Protein AF-A0A833SS82-F1 (afdb_monomer_lite)

Foldseek 3Di:
DVLQVVLVVCVVVVVLVSSLVSLVVQLVCLVVPPDLLVSLLSLLLSLLSQLVSLVSPDDPVCLVVSLVSSLVSLVVNLVSLVVVLVVCVVDDPPDDDVVSLVSSLVSNLSSLLCNLLSCLVVVVVVVLVVSLVSSLVSQCSDPPSVVCNVVSSVSNVVSVVVSVVVVVVVVVVVVVVVVVVVVVVVVVVVVVD

Structure (mmCIF, N/CA/C/O backbone):
data_AF-A0A833SS82-F1
#
_entry.id   AF-A0A833SS82-F1
#
loop_
_atom_site.group_PDB
_atom_site.id
_atom_site.type_symbol
_atom_site.label_atom_id
_atom_site.label_alt_id
_atom_site.label_comp_id
_atom_site.label_asym_id
_atom_site.label_entity_id
_atom_site.label_seq_id
_atom_site.pdbx_PDB_ins_code
_atom_site.Cartn_x
_atom_site.Cartn_y
_atom_site.Cartn_z
_atom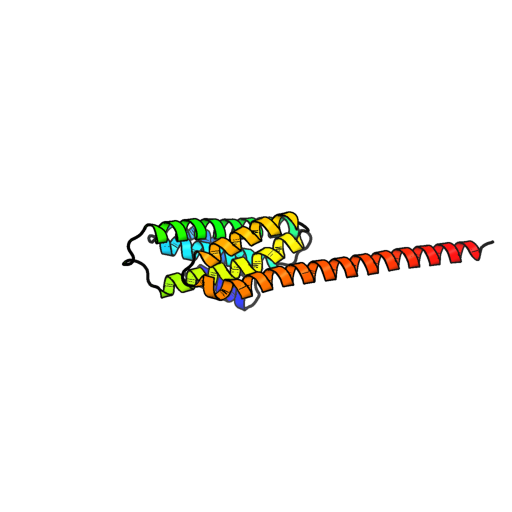_site.occupancy
_atom_site.B_iso_or_equiv
_atom_site.auth_seq_id
_atom_site.auth_comp_id
_atom_site.auth_asym_id
_atom_site.auth_atom_id
_atom_site.pdbx_PDB_model_num
ATOM 1 N N . MET A 1 1 ? -13.200 16.808 6.929 1.00 56.97 1 MET A N 1
ATOM 2 C CA . MET A 1 1 ? -14.125 15.926 6.181 1.00 56.97 1 MET A CA 1
ATOM 3 C C . MET A 1 1 ? -14.372 16.427 4.758 1.00 56.97 1 MET A C 1
ATOM 5 O O . MET A 1 1 ? -14.135 15.664 3.836 1.00 56.97 1 MET A O 1
ATOM 9 N N . GLN A 1 2 ? -14.738 17.702 4.543 1.00 54.38 2 GLN A N 1
ATOM 10 C CA . GLN A 1 2 ? -14.873 18.270 3.185 1.00 54.38 2 GLN A CA 1
ATOM 11 C C . GLN A 1 2 ? -13.596 18.147 2.336 1.00 54.38 2 GLN A C 1
ATOM 13 O O . GLN A 1 2 ? -13.670 17.639 1.226 1.00 54.38 2 GLN A O 1
ATOM 18 N N . ALA A 1 3 ? -12.418 18.504 2.864 1.00 56.28 3 ALA A N 1
ATOM 19 C CA . ALA A 1 3 ? -11.151 18.381 2.125 1.00 56.28 3 ALA A CA 1
ATOM 20 C C . ALA A 1 3 ? -10.846 16.940 1.660 1.00 56.28 3 ALA A C 1
ATOM 22 O O . ALA A 1 3 ? -10.334 16.735 0.566 1.00 56.28 3 ALA A O 1
ATOM 23 N N . THR A 1 4 ? -11.217 15.933 2.456 1.00 57.78 4 THR A N 1
ATOM 24 C CA . THR A 1 4 ? -11.038 14.510 2.131 1.00 57.78 4 THR A CA 1
ATOM 25 C C . THR A 1 4 ? -11.986 14.037 1.025 1.00 57.78 4 THR A C 1
ATOM 27 O O . THR A 1 4 ? -11.615 13.184 0.219 1.00 57.78 4 THR A O 1
ATOM 30 N N . MET A 1 5 ? -13.201 14.594 0.971 1.00 57.28 5 MET A N 1
ATOM 31 C CA . MET A 1 5 ? -14.154 14.343 -0.116 1.00 57.28 5 MET A CA 1
ATOM 32 C C . MET A 1 5 ? -13.728 15.051 -1.406 1.00 57.28 5 MET A C 1
ATOM 34 O O . MET A 1 5 ? -13.762 14.432 -2.459 1.00 57.28 5 MET A O 1
ATOM 38 N N . TYR A 1 6 ? -13.234 16.291 -1.327 1.00 58.16 6 TYR A N 1
ATOM 39 C CA . TYR A 1 6 ? -12.688 16.997 -2.494 1.00 58.16 6 TYR A CA 1
ATOM 40 C C . TYR A 1 6 ? -11.445 16.307 -3.066 1.00 58.16 6 TYR A C 1
ATOM 42 O O . TYR A 1 6 ? -11.371 16.117 -4.275 1.00 58.16 6 TYR A O 1
ATOM 50 N N . GLY A 1 7 ? -10.523 15.841 -2.214 1.00 54.47 7 GLY A N 1
ATOM 51 C CA . GLY A 1 7 ? -9.388 15.023 -2.658 1.00 54.47 7 GLY A CA 1
ATOM 52 C C . GLY A 1 7 ? -9.834 13.744 -3.378 1.00 54.47 7 GLY A C 1
ATOM 53 O O . GLY A 1 7 ? -9.287 13.408 -4.422 1.00 54.47 7 GLY A O 1
ATOM 54 N N . MET A 1 8 ? -10.892 13.088 -2.881 1.00 59.09 8 MET A N 1
ATOM 55 C CA . MET A 1 8 ? -11.489 11.910 -3.525 1.00 59.09 8 MET A CA 1
ATOM 56 C C . MET A 1 8 ? -12.044 12.226 -4.915 1.00 59.09 8 MET A C 1
ATOM 58 O O . MET A 1 8 ? -11.814 11.476 -5.856 1.00 59.09 8 MET A O 1
ATOM 62 N N . SER A 1 9 ? -12.765 13.338 -5.047 1.00 55.56 9 SER A N 1
ATOM 63 C CA . SER A 1 9 ? -13.330 13.761 -6.325 1.00 55.56 9 SER A CA 1
ATOM 64 C C . SER A 1 9 ? -12.233 14.093 -7.336 1.00 55.56 9 SER A C 1
ATOM 66 O O . SER A 1 9 ? -12.328 13.649 -8.475 1.00 55.56 9 SER A O 1
ATOM 68 N N . CYS A 1 10 ? -11.168 14.789 -6.916 1.00 58.62 10 CYS A N 1
ATOM 69 C CA . CYS A 1 10 ? -10.003 15.081 -7.760 1.00 58.62 10 CYS A CA 1
ATOM 70 C C . CYS A 1 10 ? -9.273 13.805 -8.215 1.00 58.62 10 CYS A C 1
ATOM 72 O O . CYS A 1 10 ? -8.865 13.717 -9.370 1.00 58.62 10 CYS A O 1
ATOM 74 N N . GLU A 1 11 ? -9.153 12.792 -7.349 1.00 57.00 11 GLU A N 1
ATOM 75 C CA . GLU A 1 11 ? -8.609 11.474 -7.718 1.00 57.00 11 GLU A CA 1
ATOM 76 C C . GLU A 1 11 ? -9.468 10.770 -8.778 1.00 57.00 11 GLU A C 1
ATOM 78 O O . GLU A 1 11 ? -8.926 10.217 -9.733 1.00 57.00 11 GLU A O 1
ATOM 83 N N . ILE A 1 12 ? -10.799 10.817 -8.640 1.00 60.34 12 ILE A N 1
ATOM 84 C CA . ILE A 1 12 ? -11.746 10.185 -9.576 1.00 60.34 12 ILE A CA 1
ATOM 85 C C . ILE A 1 12 ? -11.675 10.825 -10.969 1.00 60.34 12 ILE A C 1
ATOM 87 O O . ILE A 1 12 ? -11.792 10.116 -11.967 1.00 60.34 12 ILE A O 1
ATOM 91 N N . VAL A 1 13 ? -11.439 12.138 -11.054 1.00 67.38 13 VAL A N 1
ATOM 92 C CA . VAL A 1 13 ? -11.274 12.854 -12.336 1.00 67.38 13 VAL A CA 1
ATOM 93 C C . VAL A 1 13 ? -9.824 12.886 -12.840 1.00 67.38 13 VAL A C 1
ATOM 95 O O . VAL A 1 13 ? -9.517 13.591 -13.796 1.00 67.38 13 VAL A O 1
ATOM 98 N N . ASN A 1 14 ? -8.933 12.098 -12.227 1.00 61.44 14 ASN A N 1
ATOM 99 C CA . ASN A 1 14 ? -7.512 11.982 -12.567 1.00 61.44 14 ASN A CA 1
ATOM 100 C C . ASN A 1 14 ? -6.696 13.288 -12.422 1.00 61.44 14 ASN A C 1
ATOM 102 O O . ASN A 1 14 ? -5.594 13.413 -12.958 1.00 61.44 14 ASN A O 1
ATOM 106 N N . GLU A 1 15 ? -7.184 14.244 -11.632 1.00 72.56 15 GLU A N 1
ATOM 107 C CA . GLU A 1 15 ? -6.461 15.461 -11.260 1.00 72.56 15 GLU A CA 1
ATOM 108 C C . GLU A 1 15 ? -5.574 15.217 -10.028 1.00 72.56 15 GLU A C 1
ATOM 110 O O . GLU A 1 15 ? -5.773 15.776 -8.944 1.00 72.56 15 GLU A O 1
ATOM 115 N N . CYS A 1 16 ? -4.562 14.360 -10.189 1.00 69.81 16 CYS A N 1
ATOM 116 C CA . CYS A 1 16 ? -3.684 13.954 -9.085 1.00 69.81 16 CYS A CA 1
ATOM 117 C C . CYS A 1 16 ? -2.928 15.140 -8.452 1.00 69.81 16 CYS A C 1
ATOM 119 O O . CYS A 1 16 ? -2.731 15.160 -7.239 1.00 69.81 16 CYS A O 1
ATOM 121 N N . ALA A 1 17 ? -2.560 16.162 -9.235 1.00 68.69 17 ALA A N 1
ATOM 122 C CA . ALA A 1 17 ? -1.894 17.365 -8.725 1.00 68.69 17 ALA A CA 1
ATOM 123 C C . ALA A 1 17 ? -2.796 18.182 -7.777 1.00 68.69 17 ALA A C 1
ATOM 125 O O . ALA A 1 17 ? -2.362 18.581 -6.695 1.00 68.69 17 ALA A O 1
ATOM 126 N N . SER A 1 18 ? -4.069 18.369 -8.140 1.00 72.12 18 SER A N 1
ATOM 127 C CA . SER A 1 18 ? -5.078 19.026 -7.298 1.00 72.12 18 SER A CA 1
ATOM 128 C C . SER A 1 18 ? -5.357 18.202 -6.034 1.00 72.12 18 SER A C 1
ATOM 130 O O . SER A 1 18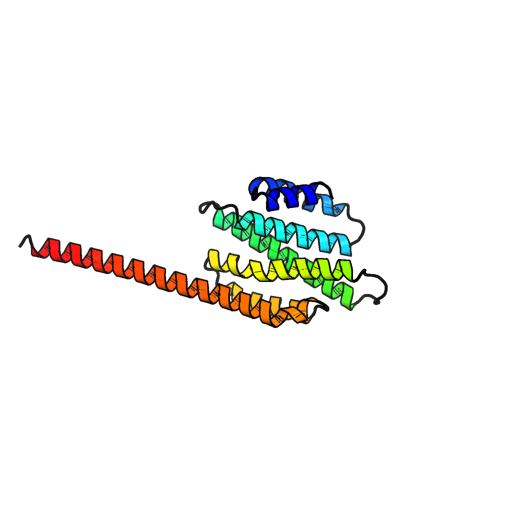 ? -5.415 18.745 -4.927 1.00 72.12 18 SER A O 1
ATOM 132 N N . ALA A 1 19 ? -5.455 16.874 -6.171 1.00 75.00 19 ALA A N 1
ATOM 133 C CA . ALA A 1 19 ? -5.704 15.958 -5.059 1.00 75.00 19 ALA A CA 1
ATOM 134 C C . ALA A 1 19 ? -4.600 15.988 -3.985 1.00 75.00 19 ALA A C 1
ATOM 136 O O . ALA A 1 19 ? -4.908 15.905 -2.793 1.00 75.00 19 ALA A O 1
ATOM 137 N N . LEU A 1 20 ? -3.327 16.159 -4.373 1.00 75.06 20 LEU A N 1
ATOM 138 C CA . LEU A 1 20 ? -2.200 16.257 -3.432 1.00 75.06 20 LEU A CA 1
ATOM 139 C C . LEU A 1 20 ? -2.387 17.395 -2.418 1.00 75.06 20 LEU A C 1
ATOM 141 O O . LEU A 1 20 ? -2.221 17.181 -1.217 1.00 75.06 20 LEU A O 1
ATOM 145 N N . SER A 1 21 ? -2.784 18.581 -2.886 1.00 75.88 21 SER A N 1
ATOM 146 C CA . SER A 1 21 ? -3.050 19.757 -2.044 1.00 75.88 21 SER A CA 1
ATOM 147 C C . SER A 1 21 ? -4.142 19.478 -1.002 1.00 75.88 21 SER A C 1
ATOM 149 O O . SER A 1 21 ? -3.949 19.688 0.203 1.00 75.88 21 SER A O 1
ATOM 151 N N . TYR A 1 22 ? -5.273 18.925 -1.448 1.00 76.62 22 TYR A N 1
ATOM 152 C CA . TYR A 1 22 ? -6.411 18.639 -0.576 1.00 76.62 22 TYR A CA 1
ATOM 153 C C . TYR A 1 22 ? -6.114 17.529 0.432 1.00 76.62 22 TYR A C 1
ATOM 155 O O . TYR A 1 22 ? -6.450 17.669 1.611 1.00 76.62 22 TYR A O 1
ATOM 163 N N . ASN A 1 23 ? -5.435 16.463 0.008 1.00 74.62 23 ASN A N 1
ATOM 164 C CA . ASN A 1 23 ? -5.048 15.364 0.887 1.00 74.62 23 ASN A CA 1
ATOM 165 C C . ASN A 1 23 ? -3.987 15.801 1.916 1.00 74.62 23 ASN A C 1
ATOM 167 O O . ASN A 1 23 ? -4.101 15.457 3.094 1.00 74.62 23 ASN A O 1
ATOM 171 N N . ALA A 1 24 ? -3.004 16.625 1.529 1.00 77.25 24 ALA A N 1
ATOM 172 C CA . ALA A 1 24 ? -2.012 17.174 2.458 1.00 77.25 24 ALA A CA 1
ATOM 173 C C . ALA A 1 24 ? -2.653 18.104 3.500 1.00 77.25 24 ALA A C 1
ATOM 175 O O . ALA A 1 24 ? -2.319 18.048 4.687 1.00 77.25 24 ALA A O 1
ATOM 176 N N . SER A 1 25 ? -3.615 18.930 3.078 1.00 79.81 25 SER A N 1
ATOM 177 C CA . SER A 1 25 ? -4.404 19.752 3.995 1.00 79.81 25 SER A CA 1
ATOM 178 C C . SER A 1 25 ? -5.235 18.880 4.940 1.00 79.81 25 SER A C 1
ATOM 180 O O . SER A 1 25 ? -5.185 19.073 6.155 1.00 79.81 25 SER A O 1
ATOM 182 N N . ALA A 1 26 ? -5.922 17.857 4.424 1.00 77.38 26 ALA A N 1
ATOM 183 C CA . ALA A 1 26 ? -6.706 16.932 5.238 1.00 77.38 26 ALA A CA 1
ATOM 184 C C . ALA A 1 26 ? -5.856 16.248 6.321 1.00 77.38 26 ALA A C 1
ATOM 186 O O . ALA A 1 26 ? -6.300 16.179 7.466 1.00 77.38 26 ALA A O 1
ATOM 187 N N . LEU A 1 27 ? -4.624 15.833 5.995 1.00 78.94 27 LEU A N 1
ATOM 188 C CA . LEU A 1 27 ? -3.686 15.227 6.946 1.00 78.94 27 LEU A CA 1
ATOM 189 C C . LEU A 1 27 ? -3.343 16.174 8.110 1.00 78.94 27 LEU A C 1
ATOM 191 O O . LEU A 1 27 ? -3.345 15.750 9.263 1.00 78.94 27 LEU A O 1
ATOM 195 N N . LYS A 1 28 ? -3.104 17.466 7.834 1.00 80.75 28 LYS A N 1
ATOM 196 C CA . LYS A 1 28 ? -2.821 18.474 8.879 1.00 80.75 28 LYS A CA 1
ATOM 197 C C . LYS A 1 28 ? -3.989 18.647 9.854 1.00 80.75 28 LYS A C 1
ATOM 199 O O . LYS A 1 28 ? -3.772 18.850 11.044 1.00 80.75 28 LYS A O 1
ATOM 204 N N . HIS A 1 29 ? -5.221 18.524 9.365 1.00 78.88 29 HIS A N 1
ATOM 205 C CA . HIS A 1 29 ? -6.429 18.725 10.168 1.00 78.88 29 HIS A CA 1
ATOM 206 C C . HIS A 1 29 ? -6.830 17.490 10.994 1.00 78.88 29 HIS A C 1
ATOM 208 O O . HIS A 1 29 ? -7.757 17.572 11.801 1.00 78.88 29 HIS A O 1
ATOM 214 N N . LEU A 1 30 ? -6.127 16.357 10.852 1.00 74.56 30 LEU A N 1
ATOM 215 C CA . LEU A 1 30 ? -6.395 15.151 11.648 1.00 74.56 30 LEU A CA 1
ATOM 216 C C . LEU A 1 30 ? -6.097 15.325 13.138 1.00 74.56 30 LEU A C 1
ATOM 218 O O . LEU A 1 30 ? -6.687 14.620 13.951 1.00 74.56 30 LEU A O 1
ATOM 222 N N . GLN A 1 31 ? -5.266 16.304 13.511 1.00 69.19 31 GLN A N 1
ATOM 223 C CA . GLN A 1 31 ? -5.000 16.642 14.915 1.00 69.19 31 GLN A CA 1
ATOM 224 C C . GLN A 1 31 ? -6.278 17.009 15.696 1.00 69.19 31 GLN A C 1
ATOM 226 O O . GLN A 1 31 ? -6.310 16.866 16.913 1.00 69.19 31 GLN A O 1
ATOM 231 N N . GLY A 1 32 ? -7.343 17.444 15.009 1.00 70.31 32 GLY A N 1
ATOM 232 C CA . GLY A 1 32 ? -8.638 17.758 15.621 1.00 70.31 32 GLY A CA 1
ATOM 233 C C . GLY A 1 32 ? -9.582 16.561 15.811 1.00 70.31 32 GLY A C 1
ATOM 234 O O . GLY A 1 32 ? -10.675 16.732 16.354 1.00 70.31 32 GLY A O 1
ATOM 235 N N . VAL A 1 33 ? -9.217 15.356 15.357 1.00 75.25 33 VAL A N 1
ATOM 236 C CA . VAL A 1 33 ? -10.081 14.168 15.452 1.00 75.25 33 VAL A CA 1
ATOM 237 C C . VAL A 1 33 ? -9.959 13.545 16.843 1.00 75.25 33 VAL A C 1
ATOM 239 O O . VAL A 1 33 ? -8.941 12.956 17.188 1.00 75.25 33 VAL A O 1
ATOM 242 N N . LYS A 1 34 ? -11.033 13.646 17.637 1.00 69.94 34 LYS A N 1
ATOM 243 C CA . LYS A 1 34 ? -11.063 13.187 19.040 1.00 69.94 34 LYS A CA 1
ATOM 244 C C . LYS A 1 34 ? -10.981 11.668 19.214 1.00 69.94 34 LYS A C 1
ATOM 246 O O . LYS A 1 34 ? -10.505 11.212 20.245 1.00 69.94 34 LYS A O 1
ATOM 251 N N . SER A 1 35 ? -11.475 10.891 18.249 1.00 69.25 35 SER A N 1
ATOM 252 C CA . SER A 1 35 ? -11.429 9.425 18.309 1.00 69.25 35 SER A CA 1
ATOM 253 C C . SER A 1 35 ? -10.080 8.921 17.776 1.00 69.25 35 SER A C 1
ATOM 255 O O . SER A 1 35 ? -9.812 9.115 16.587 1.00 69.25 35 SER A O 1
ATOM 257 N N . PRO A 1 36 ? -9.244 8.253 18.598 1.00 64.75 36 PRO A N 1
ATOM 258 C CA . PRO A 1 36 ? -7.940 7.743 18.163 1.00 64.75 36 PRO A CA 1
ATOM 259 C C . PRO A 1 36 ? -8.054 6.752 17.001 1.00 64.75 36 PRO A C 1
ATOM 261 O O . PRO A 1 36 ? -7.290 6.816 16.041 1.00 64.75 36 PRO A O 1
ATOM 264 N N . ASN A 1 37 ? -9.077 5.897 17.045 1.00 58.97 37 ASN A N 1
ATOM 265 C CA . ASN A 1 37 ? -9.352 4.887 16.026 1.00 58.97 37 ASN A CA 1
ATOM 266 C C . ASN A 1 37 ? -9.734 5.524 14.687 1.00 58.97 37 ASN A C 1
ATOM 268 O O . ASN A 1 37 ? -9.195 5.166 13.642 1.00 58.97 37 ASN A O 1
ATOM 272 N N . LEU A 1 38 ? -10.620 6.523 14.727 1.00 65.75 38 LEU A N 1
ATOM 273 C CA . LEU A 1 38 ? -11.019 7.271 13.537 1.00 65.75 38 LEU A CA 1
ATOM 274 C C . LEU A 1 38 ? -9.852 8.097 12.978 1.00 65.75 38 LEU A C 1
ATOM 276 O O . LEU A 1 38 ? -9.690 8.198 11.765 1.00 65.75 38 LEU A O 1
ATOM 280 N N . CYS A 1 39 ? -9.023 8.670 13.852 1.00 66.50 39 CYS A N 1
ATOM 281 C CA . CYS A 1 39 ? -7.824 9.401 13.456 1.00 66.50 39 CYS A CA 1
ATOM 282 C C . CYS A 1 39 ? -6.831 8.483 12.728 1.00 66.50 39 CYS A C 1
ATOM 284 O O . CYS A 1 39 ? -6.339 8.836 11.654 1.00 66.50 39 CYS A O 1
ATOM 286 N N . CYS A 1 40 ? -6.602 7.277 13.252 1.00 64.25 40 CYS A N 1
ATOM 287 C CA . CYS A 1 40 ? -5.753 6.272 12.621 1.00 64.25 40 CYS A CA 1
ATOM 288 C C . CYS A 1 40 ? -6.306 5.837 11.252 1.00 64.25 40 CYS A C 1
ATOM 290 O O . CYS A 1 40 ? -5.595 5.907 10.249 1.00 64.25 40 CYS A O 1
ATOM 292 N N . ALA A 1 41 ? -7.601 5.511 11.184 1.00 66.75 41 ALA A N 1
ATOM 293 C CA . ALA A 1 41 ? -8.296 5.144 9.949 1.00 66.75 41 ALA A CA 1
ATOM 294 C C . ALA A 1 41 ? -8.138 6.201 8.847 1.00 66.75 41 ALA A C 1
ATOM 296 O O . ALA A 1 41 ? -7.741 5.905 7.717 1.00 66.75 41 ALA A O 1
ATOM 297 N N . LEU A 1 42 ? -8.414 7.462 9.191 1.00 67.31 42 LEU A N 1
ATOM 298 C CA . LEU A 1 42 ? -8.301 8.583 8.266 1.00 67.31 42 LEU A CA 1
ATOM 299 C C . LEU A 1 42 ? -6.846 8.851 7.871 1.00 67.31 42 LEU A C 1
ATOM 301 O O . LEU A 1 42 ? -6.590 9.193 6.719 1.00 67.31 42 LEU A O 1
ATOM 305 N N . THR A 1 43 ? -5.896 8.659 8.790 1.00 71.44 43 THR A N 1
ATOM 306 C CA . THR A 1 43 ? -4.461 8.783 8.505 1.00 71.44 43 THR A CA 1
ATOM 307 C C . THR A 1 43 ? -4.029 7.764 7.456 1.00 71.44 43 THR A C 1
ATOM 309 O O . THR A 1 43 ? -3.449 8.151 6.445 1.00 71.44 43 THR A O 1
ATOM 312 N N . ILE A 1 44 ? -4.360 6.483 7.645 1.00 69.62 44 ILE A N 1
ATOM 313 C CA . ILE A 1 44 ? -4.040 5.406 6.694 1.00 69.62 44 ILE A CA 1
ATOM 314 C C . ILE A 1 44 ? -4.628 5.723 5.317 1.00 69.62 44 ILE A C 1
ATOM 316 O O . ILE A 1 44 ? -3.923 5.676 4.307 1.00 69.62 44 ILE A O 1
ATOM 320 N N . LEU A 1 45 ? -5.903 6.113 5.280 1.00 73.88 45 LEU A N 1
ATOM 321 C CA . LEU A 1 45 ? -6.611 6.421 4.043 1.00 73.88 45 LEU A CA 1
ATOM 322 C C . LEU A 1 45 ? -5.994 7.617 3.300 1.00 73.88 45 LEU A C 1
ATOM 324 O O . LEU A 1 45 ? -5.743 7.525 2.099 1.00 73.88 45 LEU A O 1
ATOM 328 N N . ILE A 1 46 ? -5.709 8.722 3.996 1.00 72.38 46 ILE A N 1
ATOM 329 C CA . ILE A 1 46 ? -5.119 9.926 3.389 1.00 72.38 46 ILE A CA 1
ATOM 330 C C . ILE A 1 46 ? -3.686 9.659 2.912 1.00 72.38 46 ILE A C 1
ATOM 332 O O . ILE A 1 46 ? -3.312 10.091 1.822 1.00 72.38 46 ILE A O 1
ATOM 336 N N . LEU A 1 47 ? -2.889 8.909 3.677 1.00 72.44 47 LEU A N 1
ATOM 337 C CA . LEU A 1 47 ? -1.526 8.543 3.283 1.00 72.44 47 LEU A CA 1
ATOM 338 C C . LEU A 1 47 ? -1.507 7.618 2.056 1.00 72.44 47 LEU A C 1
ATOM 340 O O . LEU A 1 47 ? -0.714 7.838 1.140 1.00 72.44 47 LEU A O 1
ATOM 344 N N . GLY A 1 48 ? -2.406 6.629 1.989 1.00 68.81 48 GLY A N 1
ATOM 345 C CA . GLY A 1 48 ? -2.546 5.753 0.819 1.00 68.81 48 GLY A CA 1
ATOM 346 C C . GLY A 1 48 ? -2.944 6.510 -0.452 1.00 68.81 48 GLY A C 1
ATOM 347 O O . GLY A 1 48 ? -2.465 6.210 -1.553 1.00 68.81 48 GLY A O 1
ATOM 348 N N . ARG A 1 49 ? -3.781 7.537 -0.296 1.00 74.19 49 ARG A N 1
ATOM 349 C CA . ARG A 1 49 ? -4.188 8.446 -1.372 1.00 74.19 49 ARG A CA 1
ATOM 350 C C . ARG A 1 49 ? -3.061 9.345 -1.854 1.00 74.19 49 ARG A C 1
ATOM 352 O O . ARG A 1 49 ? -2.816 9.398 -3.056 1.00 74.19 49 ARG A O 1
ATOM 359 N N . LEU A 1 50 ? -2.320 9.968 -0.935 1.00 71.69 50 LEU A N 1
ATOM 360 C CA . LEU A 1 50 ? -1.117 10.737 -1.268 1.00 71.69 50 LEU A CA 1
ATOM 361 C C . LEU A 1 50 ? -0.114 9.877 -2.039 1.00 71.69 50 LEU A C 1
ATOM 363 O O . LEU A 1 50 ? 0.335 10.287 -3.105 1.00 71.69 50 LEU A O 1
ATOM 367 N N . GLY A 1 51 ? 0.171 8.662 -1.559 1.00 66.06 51 GLY A N 1
ATOM 368 C CA . GLY A 1 51 ? 1.063 7.730 -2.253 1.00 66.06 51 GLY A CA 1
ATOM 369 C C . GLY A 1 51 ? 0.585 7.378 -3.667 1.00 66.06 51 GLY A C 1
ATOM 370 O O . GLY A 1 51 ? 1.391 7.318 -4.591 1.00 66.06 51 GLY A O 1
ATOM 371 N N . THR A 1 52 ? -0.728 7.214 -3.863 1.00 71.62 52 THR A N 1
ATOM 372 C CA . THR A 1 52 ? -1.315 6.965 -5.193 1.00 71.62 52 THR A CA 1
ATOM 373 C C . THR A 1 52 ? -1.194 8.184 -6.110 1.00 71.62 52 THR A C 1
ATOM 375 O O . THR A 1 52 ? -0.805 8.040 -7.264 1.00 71.62 52 THR A O 1
ATOM 378 N N . CYS A 1 53 ? -1.497 9.383 -5.608 1.00 72.06 53 CYS A N 1
ATOM 379 C CA . CYS A 1 53 ? -1.405 10.614 -6.393 1.00 72.06 53 CYS A CA 1
ATOM 380 C C . CYS A 1 53 ? 0.0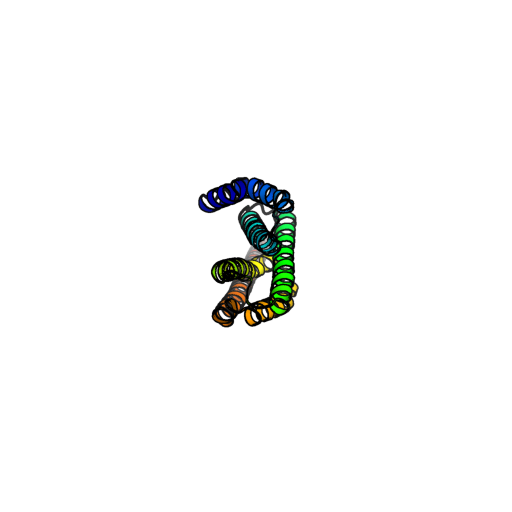40 10.893 -6.818 1.00 72.06 53 CYS A C 1
ATOM 382 O O . CYS A 1 53 ? 0.278 11.202 -7.980 1.00 72.06 53 CYS A O 1
ATOM 384 N N . TYR A 1 54 ? 0.995 10.709 -5.901 1.00 68.88 54 TYR A N 1
ATOM 385 C CA . TYR A 1 54 ? 2.421 10.843 -6.183 1.00 68.88 54 TYR A CA 1
ATOM 386 C C . TYR A 1 54 ? 2.910 9.849 -7.239 1.00 68.88 54 TYR A C 1
ATOM 388 O O . TYR A 1 54 ? 3.671 10.233 -8.122 1.00 68.88 54 TYR A O 1
ATOM 396 N N . HIS A 1 55 ? 2.441 8.598 -7.196 1.00 66.25 55 HIS A N 1
ATOM 397 C CA . HIS A 1 55 ? 2.752 7.606 -8.228 1.00 66.25 55 HIS A CA 1
ATOM 398 C C . HIS A 1 55 ? 2.258 8.022 -9.623 1.00 66.25 55 HIS A C 1
ATOM 400 O O . HIS A 1 55 ? 2.935 7.771 -10.615 1.00 66.25 55 HIS A O 1
ATOM 406 N N . ASN A 1 56 ? 1.086 8.657 -9.696 1.00 70.19 56 ASN A N 1
ATOM 407 C CA . ASN A 1 56 ? 0.422 8.988 -10.957 1.00 70.19 56 ASN A CA 1
ATOM 408 C C . ASN A 1 56 ? 0.863 10.336 -11.561 1.00 70.19 56 ASN A C 1
ATOM 410 O O . ASN A 1 56 ? 0.635 10.576 -12.746 1.00 70.19 56 ASN A O 1
ATOM 414 N N . THR A 1 57 ? 1.494 11.227 -10.791 1.00 67.94 57 THR A N 1
ATOM 415 C CA . THR A 1 57 ? 2.133 12.443 -11.321 1.00 67.94 57 THR A CA 1
ATOM 416 C C . THR A 1 57 ? 3.469 12.093 -11.985 1.00 67.94 57 THR A C 1
ATOM 418 O O . THR A 1 57 ? 4.522 12.115 -11.353 1.00 67.94 57 THR A O 1
ATOM 421 N N . TYR A 1 58 ? 3.408 11.729 -13.269 1.00 53.84 58 TYR A N 1
ATOM 422 C CA . TYR A 1 58 ? 4.551 11.382 -14.119 1.00 53.84 58 TYR A CA 1
ATOM 423 C C . TYR A 1 58 ? 5.428 12.601 -14.447 1.00 53.84 58 TYR A C 1
ATOM 425 O O . TYR A 1 58 ? 5.267 13.227 -15.493 1.00 53.84 58 TYR A O 1
ATOM 433 N N . ASP A 1 59 ? 6.410 12.891 -13.596 1.00 55.53 59 ASP A N 1
ATOM 434 C CA . ASP A 1 59 ? 7.589 13.665 -13.993 1.00 55.53 59 ASP A CA 1
ATOM 435 C C . ASP A 1 59 ? 8.863 12.916 -13.574 1.00 55.53 59 ASP A C 1
ATOM 437 O O . ASP A 1 59 ? 9.211 12.831 -12.395 1.00 55.53 59 ASP A O 1
ATOM 441 N N . TRP A 1 60 ? 9.544 12.320 -14.559 1.00 48.12 60 TRP A N 1
ATOM 442 C CA . TRP A 1 60 ? 10.702 11.431 -14.380 1.00 48.12 60 TRP A CA 1
ATOM 443 C C . TRP A 1 60 ? 11.884 12.107 -13.670 1.00 48.12 60 TRP A C 1
ATOM 445 O O . TRP A 1 60 ? 12.704 11.425 -13.058 1.00 48.12 60 TRP A O 1
ATOM 455 N N . SER A 1 61 ? 11.953 13.440 -13.717 1.00 48.00 61 SER A N 1
ATOM 456 C CA . SER A 1 61 ? 12.998 14.241 -13.073 1.00 48.00 61 SER A CA 1
ATOM 457 C C . SER A 1 61 ? 12.753 14.467 -11.571 1.00 48.00 61 SER A C 1
ATOM 459 O O . SER A 1 61 ? 13.701 14.530 -10.790 1.00 48.00 61 SER A O 1
ATOM 461 N N . LEU A 1 62 ? 11.485 14.492 -11.146 1.00 51.31 62 LEU A N 1
ATOM 462 C CA . LEU A 1 62 ? 11.060 14.543 -9.742 1.00 51.31 62 LEU A CA 1
ATOM 463 C C . LEU A 1 62 ? 10.725 13.162 -9.158 1.00 51.31 62 LEU A C 1
ATOM 465 O O . LEU A 1 62 ? 10.499 13.047 -7.951 1.00 51.31 62 LEU A O 1
ATOM 469 N N . LEU A 1 63 ? 10.724 12.118 -9.990 1.00 52.84 63 LEU A N 1
ATOM 470 C CA . LEU A 1 63 ? 10.334 10.755 -9.640 1.00 52.84 63 LEU A CA 1
ATOM 471 C C . LEU A 1 63 ? 11.060 10.248 -8.394 1.00 52.84 63 LEU A C 1
ATOM 473 O O . LEU A 1 63 ? 10.418 9.692 -7.516 1.00 52.84 63 LEU A O 1
ATOM 477 N N . LEU A 1 64 ? 12.364 10.480 -8.247 1.00 54.56 64 LEU A N 1
ATOM 478 C CA . LEU A 1 64 ? 13.105 9.962 -7.092 1.00 54.56 64 LEU A CA 1
ATOM 479 C C . LEU A 1 64 ? 12.644 10.592 -5.764 1.00 54.56 64 LEU A C 1
ATOM 481 O O . LEU A 1 64 ? 12.503 9.891 -4.762 1.00 54.56 64 LEU A O 1
ATOM 485 N N . LEU A 1 65 ? 12.354 11.898 -5.761 1.00 54.16 65 LEU A N 1
ATOM 486 C CA . LEU A 1 65 ? 11.901 12.634 -4.576 1.00 54.16 65 LEU A CA 1
ATOM 487 C C . LEU A 1 65 ? 10.430 12.324 -4.258 1.00 54.16 65 LEU A C 1
ATOM 489 O O . LEU A 1 65 ? 10.080 12.038 -3.114 1.00 54.16 65 LEU A O 1
ATOM 493 N N . ILE A 1 66 ? 9.585 12.321 -5.290 1.00 53.81 66 ILE A N 1
ATOM 494 C CA . ILE A 1 66 ? 8.150 12.034 -5.201 1.00 53.81 66 ILE A CA 1
ATOM 495 C C . ILE A 1 66 ? 7.902 10.590 -4.753 1.00 53.81 66 ILE A C 1
ATOM 497 O O . ILE A 1 66 ? 7.083 10.336 -3.870 1.00 53.81 66 ILE A O 1
ATOM 501 N N . THR A 1 67 ? 8.643 9.641 -5.315 1.00 58.94 67 THR A N 1
ATOM 502 C CA . THR A 1 67 ? 8.471 8.211 -5.035 1.00 58.94 67 THR A CA 1
ATOM 503 C C . THR A 1 67 ? 9.068 7.841 -3.675 1.00 58.94 67 THR A C 1
ATOM 505 O O . THR A 1 67 ? 8.496 7.013 -2.968 1.00 58.94 67 THR A O 1
ATOM 508 N N . SER A 1 68 ? 10.134 8.523 -3.234 1.00 66.38 68 SER A N 1
ATOM 509 C CA . SER A 1 68 ? 10.631 8.412 -1.853 1.00 66.38 68 SER A CA 1
ATOM 510 C C . SER A 1 68 ? 9.612 8.940 -0.841 1.00 66.38 68 SER A C 1
ATOM 512 O O . SER A 1 68 ? 9.328 8.258 0.144 1.00 66.38 68 SER A O 1
ATOM 514 N N . GLY A 1 69 ? 8.990 10.093 -1.117 1.00 67.12 69 GLY A N 1
ATOM 515 C CA . GLY A 1 69 ? 7.887 10.615 -0.307 1.00 67.12 69 GLY A CA 1
ATOM 516 C C . GLY A 1 69 ? 6.679 9.673 -0.289 1.00 67.12 69 GLY A C 1
ATOM 517 O O . GLY A 1 69 ? 6.114 9.413 0.770 1.00 67.12 69 GLY A O 1
ATOM 518 N N . ALA A 1 70 ? 6.311 9.081 -1.428 1.00 66.94 70 ALA A N 1
ATOM 519 C CA . ALA A 1 70 ? 5.233 8.095 -1.505 1.00 66.94 70 ALA A CA 1
ATOM 520 C C . ALA A 1 70 ? 5.532 6.845 -0.661 1.00 66.94 70 ALA A C 1
ATOM 522 O O . ALA A 1 70 ? 4.678 6.411 0.113 1.00 66.94 70 ALA A O 1
ATOM 523 N N . ILE A 1 71 ? 6.747 6.294 -0.757 1.00 71.75 71 ILE A N 1
ATOM 524 C CA . ILE A 1 71 ? 7.186 5.154 0.060 1.00 71.75 71 ILE A CA 1
ATOM 525 C C . ILE A 1 71 ? 7.150 5.513 1.546 1.00 71.75 71 ILE A C 1
ATOM 527 O O . ILE A 1 71 ? 6.621 4.736 2.339 1.00 71.75 71 ILE A O 1
ATOM 531 N N . GLU A 1 72 ? 7.639 6.693 1.931 1.00 77.50 72 GLU A N 1
ATOM 532 C CA . GLU A 1 72 ? 7.594 7.154 3.320 1.00 77.50 72 GLU A CA 1
ATOM 533 C C . GLU A 1 72 ? 6.154 7.219 3.849 1.00 77.50 72 GLU A C 1
ATOM 535 O O . GLU A 1 72 ? 5.868 6.707 4.938 1.00 77.50 72 GLU A O 1
ATOM 540 N N . MET A 1 73 ? 5.230 7.786 3.067 1.00 72.44 73 MET A N 1
ATOM 541 C CA . MET A 1 73 ? 3.821 7.897 3.447 1.00 72.44 73 MET A CA 1
ATOM 542 C C . MET A 1 73 ? 3.150 6.524 3.563 1.00 72.44 73 MET A C 1
ATOM 544 O O . MET A 1 73 ? 2.430 6.283 4.534 1.00 72.44 73 MET A O 1
ATOM 548 N N . LEU A 1 74 ? 3.418 5.592 2.643 1.00 72.88 74 LEU A N 1
ATOM 549 C CA . LEU A 1 74 ? 2.868 4.234 2.714 1.00 72.88 74 LEU A CA 1
ATOM 550 C C . LEU A 1 74 ? 3.451 3.438 3.888 1.00 72.88 74 LEU A C 1
ATOM 552 O O . LEU A 1 74 ? 2.702 2.784 4.609 1.00 72.88 74 LEU A O 1
ATOM 556 N N . LEU A 1 75 ? 4.758 3.543 4.149 1.00 81.06 75 LEU A N 1
ATOM 557 C CA . LEU A 1 75 ? 5.387 2.937 5.329 1.00 81.06 75 LEU A CA 1
ATOM 558 C C . LEU A 1 75 ? 4.834 3.526 6.628 1.00 81.06 75 LEU A C 1
ATOM 560 O O . LEU A 1 75 ? 4.647 2.811 7.613 1.00 81.06 75 LEU A O 1
ATOM 564 N N . ARG A 1 76 ? 4.544 4.830 6.654 1.00 80.62 76 ARG A N 1
ATOM 565 C CA . ARG A 1 76 ? 3.877 5.464 7.792 1.00 80.62 76 ARG A CA 1
ATOM 566 C C . ARG A 1 76 ? 2.458 4.927 7.978 1.00 80.62 76 ARG A C 1
ATOM 568 O O . ARG A 1 76 ? 2.106 4.618 9.110 1.00 80.62 76 ARG A O 1
ATOM 575 N N . ALA A 1 77 ? 1.690 4.748 6.906 1.00 75.69 77 ALA A N 1
ATOM 576 C CA . ALA A 1 77 ? 0.357 4.151 6.979 1.00 75.69 77 ALA A CA 1
ATOM 577 C C 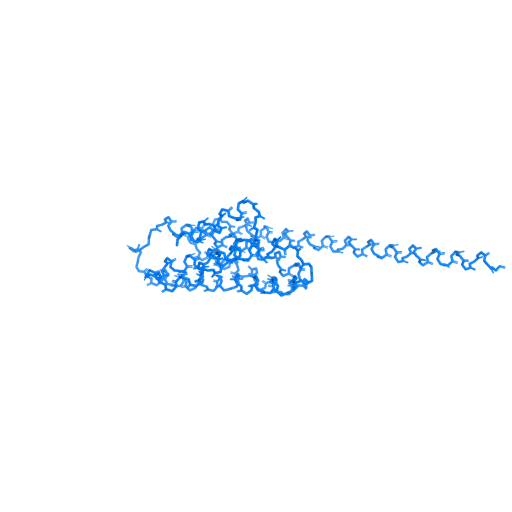. ALA A 1 77 ? 0.399 2.718 7.535 1.00 75.69 77 ALA A C 1
ATOM 579 O O . ALA A 1 77 ? -0.381 2.386 8.422 1.00 75.69 77 ALA A O 1
ATOM 580 N N . ILE A 1 78 ? 1.363 1.907 7.090 1.00 83.94 78 ILE A N 1
ATOM 581 C CA . ILE A 1 78 ? 1.582 0.545 7.601 1.00 83.94 78 ILE A CA 1
ATOM 582 C C . ILE A 1 78 ? 1.867 0.556 9.104 1.00 83.94 78 ILE A C 1
ATOM 584 O O . ILE A 1 78 ? 1.242 -0.190 9.851 1.00 83.94 78 ILE A O 1
ATOM 588 N N . ARG A 1 79 ? 2.766 1.435 9.563 1.00 85.81 79 ARG A N 1
ATOM 589 C CA . ARG A 1 79 ? 3.098 1.559 10.992 1.00 85.81 79 ARG A CA 1
ATOM 590 C C . ARG A 1 79 ? 1.905 1.995 11.838 1.00 85.81 79 ARG A C 1
ATOM 592 O O . ARG A 1 79 ? 1.756 1.533 12.965 1.00 85.81 79 ARG A O 1
ATOM 599 N N . GLU A 1 80 ? 1.067 2.893 11.327 1.00 81.00 80 GLU A N 1
ATOM 600 C CA . GLU A 1 80 ? -0.161 3.285 12.026 1.00 81.00 80 GLU A CA 1
ATOM 601 C C . GLU A 1 80 ? -1.165 2.127 12.088 1.00 81.00 80 GLU A C 1
ATOM 603 O O . GLU A 1 80 ? -1.744 1.878 13.144 1.00 81.00 80 GLU A O 1
ATOM 608 N N . TYR A 1 81 ? -1.293 1.347 11.013 1.00 83.81 81 TYR A N 1
ATOM 609 C CA . TYR A 1 81 ? -2.126 0.146 11.004 1.00 83.81 81 TYR A CA 1
ATOM 610 C C . TYR A 1 81 ? -1.621 -0.943 11.969 1.00 83.81 81 TYR A C 1
ATOM 612 O O . TYR A 1 81 ? -2.415 -1.575 12.660 1.00 83.81 81 TYR A O 1
ATOM 620 N N . GLU A 1 82 ? -0.305 -1.126 12.096 1.00 86.56 82 GLU A N 1
ATOM 621 C CA . GLU A 1 82 ? 0.301 -2.030 13.088 1.00 86.56 82 GLU A CA 1
ATOM 622 C C . GLU A 1 82 ? -0.044 -1.629 14.525 1.00 86.56 82 GLU A C 1
ATOM 624 O O . GLU A 1 82 ? -0.456 -2.468 15.331 1.00 86.56 82 GLU A O 1
ATOM 629 N N . LYS A 1 83 ? 0.079 -0.334 14.849 1.00 83.62 83 LYS A N 1
ATOM 630 C CA . LYS A 1 83 ? -0.325 0.192 16.162 1.00 83.62 83 LYS A CA 1
ATOM 631 C C . LYS A 1 83 ? -1.807 -0.065 16.418 1.00 83.62 83 LYS A C 1
ATOM 633 O O . LYS A 1 83 ? -2.174 -0.473 17.517 1.00 83.62 83 LYS A O 1
ATOM 638 N N . TYR A 1 84 ? -2.636 0.152 15.402 1.00 80.50 84 TYR A N 1
ATOM 639 C CA . TYR A 1 84 ? -4.073 -0.074 15.462 1.00 80.50 84 TYR A CA 1
ATOM 640 C C . TYR A 1 84 ? -4.429 -1.546 15.719 1.00 80.50 84 TYR A C 1
ATOM 642 O O . TYR A 1 84 ? -5.186 -1.830 16.647 1.00 80.50 84 TYR A O 1
ATOM 650 N N . GLN A 1 85 ? -3.826 -2.497 14.994 1.00 80.81 85 GLN A N 1
ATOM 651 C CA . GLN A 1 85 ? -4.012 -3.933 15.253 1.00 80.81 85 GLN A CA 1
ATOM 652 C C . GLN A 1 85 ? -3.597 -4.323 16.682 1.00 80.81 85 GLN A C 1
ATOM 654 O O . GLN A 1 85 ? -4.294 -5.097 17.345 1.00 80.81 85 GLN A O 1
ATOM 659 N N . GLY A 1 86 ? -2.493 -3.758 17.185 1.00 80.94 86 GLY A N 1
ATOM 660 C CA . GLY A 1 86 ? -2.058 -3.957 18.569 1.00 80.94 86 GLY A CA 1
ATOM 661 C C . GLY A 1 86 ? -3.071 -3.435 19.594 1.00 80.94 86 GLY A C 1
ATOM 662 O O . GLY A 1 86 ? -3.377 -4.125 20.563 1.00 80.94 86 GLY A O 1
ATOM 663 N N . GLN A 1 87 ? -3.645 -2.251 19.364 1.00 78.31 87 GLN A N 1
ATOM 664 C CA . GLN A 1 87 ? -4.661 -1.657 20.243 1.00 78.31 87 GLN A CA 1
ATOM 665 C C . GLN A 1 87 ? -5.971 -2.455 20.254 1.00 78.31 87 GLN A C 1
ATOM 667 O O . GLN A 1 87 ? -6.567 -2.633 21.318 1.00 78.31 87 GLN A O 1
ATOM 672 N N . ILE A 1 88 ? -6.405 -2.987 19.107 1.00 73.31 88 ILE A N 1
ATOM 673 C CA . ILE A 1 88 ? -7.587 -3.861 19.043 1.00 73.31 88 ILE A CA 1
ATOM 674 C C . ILE A 1 88 ? -7.343 -5.155 19.812 1.00 73.31 88 ILE A C 1
ATOM 676 O O . ILE A 1 88 ? -8.191 -5.572 20.590 1.00 73.31 88 ILE A O 1
ATOM 680 N N . SER A 1 89 ? -6.161 -5.754 19.653 1.00 71.56 89 SER A N 1
ATOM 681 C CA . SER A 1 89 ? -5.810 -7.009 20.333 1.00 71.56 89 SER A CA 1
ATOM 682 C C . SER A 1 89 ? -5.823 -6.885 21.864 1.00 71.56 89 SER A C 1
ATOM 684 O O . SER A 1 89 ? -5.988 -7.882 22.560 1.00 71.56 89 SER A O 1
ATOM 686 N N . LEU A 1 90 ? -5.645 -5.667 22.389 1.00 69.50 90 LEU A N 1
ATOM 687 C CA . LEU A 1 90 ? -5.619 -5.359 23.822 1.00 69.50 90 LEU A CA 1
ATOM 688 C C . LEU A 1 90 ? -6.954 -4.827 24.372 1.00 69.50 90 LEU A C 1
ATOM 690 O O . LEU A 1 90 ? -7.109 -4.735 25.590 1.00 69.50 90 LEU A O 1
ATOM 694 N N . SER A 1 91 ? -7.904 -4.441 23.517 1.00 62.94 91 SER A N 1
ATOM 695 C CA . SER A 1 91 ? -9.172 -3.834 23.941 1.00 62.94 91 SER A CA 1
ATOM 696 C C . SER A 1 91 ? -10.306 -4.865 24.004 1.00 62.94 91 SER A C 1
ATOM 698 O O . SER A 1 91 ? -10.351 -5.823 23.239 1.00 62.94 91 SER A O 1
ATOM 700 N N . HIS A 1 92 ? -11.229 -4.700 24.962 1.00 54.50 92 HIS A N 1
ATOM 701 C CA . HIS A 1 92 ? -12.409 -5.565 25.071 1.00 54.50 92 HIS A CA 1
ATOM 702 C C . HIS A 1 92 ? -13.322 -5.387 23.838 1.00 54.50 92 HIS A C 1
ATOM 704 O O . HIS A 1 92 ? -13.499 -4.252 23.384 1.00 54.50 92 HIS A O 1
ATOM 710 N N . PRO A 1 93 ? -13.961 -6.464 23.335 1.00 55.00 93 PRO A N 1
ATOM 711 C CA . PRO A 1 93 ? -14.627 -6.523 22.022 1.00 55.00 93 PRO A CA 1
ATOM 712 C C . PRO A 1 93 ? -15.861 -5.612 21.840 1.00 55.00 93 PRO A C 1
ATOM 714 O O . PRO A 1 93 ? -16.554 -5.709 20.836 1.00 55.00 93 PRO A O 1
ATOM 717 N N . ALA A 1 94 ? -16.155 -4.715 22.782 1.00 50.19 94 ALA A N 1
ATOM 718 C CA . ALA A 1 94 ? -17.406 -3.965 22.846 1.00 50.19 94 ALA A CA 1
ATOM 719 C C . ALA A 1 94 ? -17.383 -2.566 22.192 1.00 50.19 94 ALA A C 1
ATOM 721 O O . ALA A 1 94 ? -18.379 -1.857 22.286 1.00 50.19 94 ALA A O 1
ATOM 722 N N . THR A 1 95 ? -16.280 -2.111 21.580 1.00 56.97 95 THR A N 1
ATOM 723 C CA . THR A 1 95 ? -16.110 -0.665 21.282 1.00 56.97 95 THR A CA 1
ATOM 724 C C . THR A 1 95 ? -15.872 -0.271 19.824 1.00 56.97 95 THR A C 1
ATOM 726 O O . THR A 1 95 ? -15.804 0.927 19.544 1.00 56.97 95 THR A O 1
ATOM 729 N N . MET A 1 96 ? -15.794 -1.211 18.878 1.00 60.66 96 MET A N 1
ATOM 730 C CA . MET A 1 96 ? -15.636 -0.874 17.458 1.00 60.66 96 MET A CA 1
ATOM 731 C C . MET A 1 96 ? -16.771 -1.398 16.594 1.00 60.66 96 MET A C 1
ATOM 733 O O . MET A 1 96 ? -17.132 -2.566 16.656 1.00 60.66 96 MET A O 1
ATOM 737 N N . ASP A 1 97 ? -17.271 -0.506 15.745 1.00 71.06 97 ASP A N 1
ATOM 738 C CA . ASP A 1 97 ? -18.136 -0.831 14.622 1.00 71.06 97 ASP A CA 1
ATOM 739 C C . ASP A 1 97 ? -17.370 -1.706 13.611 1.00 71.06 97 ASP A C 1
ATOM 741 O O . ASP A 1 97 ? -16.339 -1.289 13.070 1.00 71.06 97 ASP A O 1
ATOM 745 N N . ASP A 1 98 ? -17.872 -2.919 13.363 1.00 73.62 98 ASP A N 1
ATOM 746 C CA . ASP A 1 98 ? -17.295 -3.884 12.417 1.00 73.62 98 ASP A CA 1
ATOM 747 C C . ASP A 1 98 ? -17.187 -3.293 10.994 1.00 73.62 98 ASP A C 1
ATOM 749 O O . ASP A 1 98 ? -16.242 -3.611 10.270 1.00 73.62 98 ASP A O 1
ATOM 753 N N . SER A 1 99 ? -18.087 -2.376 10.614 1.00 73.94 99 SER A N 1
ATOM 754 C CA . SER A 1 99 ? -18.051 -1.673 9.320 1.00 73.94 99 SER A CA 1
ATOM 755 C C . SER A 1 99 ? -16.849 -0.726 9.207 1.00 73.94 99 SER A C 1
ATOM 757 O O . SER A 1 99 ? -16.159 -0.676 8.183 1.00 73.94 99 SER A O 1
ATOM 759 N N . ALA A 1 100 ? -16.535 0.001 10.283 1.00 69.50 100 ALA A N 1
ATOM 760 C CA . ALA A 1 100 ? -15.363 0.869 10.324 1.00 69.50 100 ALA A CA 1
ATOM 761 C C . ALA A 1 100 ? -14.059 0.057 10.248 1.00 69.50 100 ALA A C 1
ATOM 763 O O . ALA A 1 100 ? -13.128 0.457 9.546 1.00 69.50 100 ALA A O 1
ATOM 764 N N . LEU A 1 101 ? -14.015 -1.099 10.921 1.00 74.25 101 LEU A N 1
ATOM 765 C CA . LEU A 1 101 ? -12.888 -2.033 10.868 1.00 74.25 101 LEU A CA 1
ATOM 766 C C . LEU A 1 101 ? -12.673 -2.570 9.444 1.00 74.25 101 LEU A C 1
ATOM 768 O O . LEU A 1 101 ? -11.555 -2.533 8.929 1.00 74.25 101 LEU A O 1
ATO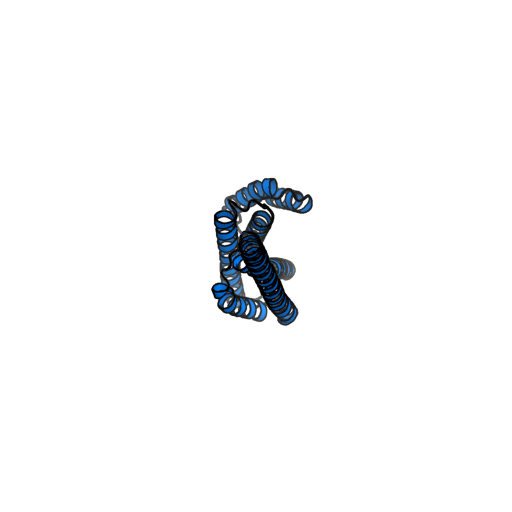M 772 N N . GLU A 1 102 ? -13.748 -2.994 8.776 1.00 79.62 102 GLU A N 1
ATOM 773 C CA . GLU A 1 102 ? -13.701 -3.455 7.385 1.00 79.62 102 GLU A CA 1
ATOM 774 C C . GLU A 1 102 ? -13.196 -2.351 6.437 1.00 79.62 102 GLU A C 1
ATOM 776 O O . GLU A 1 102 ? -12.398 -2.609 5.532 1.00 79.62 102 GLU A O 1
ATOM 781 N N . GLY A 1 103 ? -13.614 -1.099 6.651 1.00 77.19 103 GLY A N 1
ATOM 782 C CA . GLY A 1 103 ? -13.151 0.048 5.868 1.00 77.19 103 GLY A CA 1
ATOM 783 C C . GLY A 1 103 ? -11.643 0.301 5.993 1.00 77.19 103 GLY A C 1
ATOM 784 O O . GLY A 1 103 ? -10.977 0.579 4.991 1.00 77.19 103 GLY A O 1
ATOM 785 N N . ILE A 1 104 ? -11.093 0.172 7.203 1.00 78.31 104 ILE A N 1
ATOM 786 C CA . ILE A 1 104 ? -9.653 0.323 7.465 1.00 78.31 104 ILE A CA 1
ATOM 787 C C . ILE A 1 104 ? -8.875 -0.817 6.813 1.00 78.31 104 ILE A C 1
ATOM 789 O O . ILE A 1 104 ? -7.879 -0.570 6.131 1.00 78.31 104 ILE A O 1
ATOM 793 N N . ASP A 1 105 ? -9.362 -2.046 6.961 1.00 84.06 105 ASP A N 1
ATOM 794 C CA . ASP A 1 105 ? -8.757 -3.225 6.352 1.00 84.06 105 ASP A CA 1
ATOM 795 C C . ASP A 1 105 ? -8.734 -3.092 4.819 1.00 84.06 105 ASP A C 1
ATOM 797 O O . ASP A 1 105 ? -7.679 -3.234 4.202 1.00 84.06 105 ASP A O 1
ATOM 801 N N . LYS A 1 106 ? -9.832 -2.669 4.179 1.00 81.69 106 LYS A N 1
ATOM 802 C CA . LYS A 1 106 ? -9.852 -2.381 2.729 1.00 81.69 106 LYS A CA 1
ATOM 803 C C . LYS A 1 106 ? -8.851 -1.297 2.317 1.00 81.69 106 LYS A C 1
ATOM 805 O O . LYS A 1 106 ? -8.185 -1.432 1.286 1.00 81.69 106 LYS A O 1
ATOM 810 N N . ALA A 1 107 ? -8.727 -0.220 3.095 1.00 77.94 107 ALA A N 1
ATOM 811 C CA . ALA A 1 107 ? -7.743 0.829 2.823 1.00 77.94 107 ALA A CA 1
ATOM 812 C C . ALA A 1 107 ? -6.306 0.288 2.914 1.00 77.94 107 ALA A C 1
ATOM 814 O O . ALA A 1 107 ? -5.474 0.593 2.055 1.00 77.94 107 ALA A O 1
ATOM 815 N N . MET A 1 108 ? -6.035 -0.564 3.904 1.00 86.06 108 MET A N 1
ATOM 816 C CA . MET A 1 108 ? -4.740 -1.210 4.081 1.00 86.06 108 MET A CA 1
ATOM 817 C C . MET A 1 108 ? -4.430 -2.193 2.946 1.00 86.06 108 MET A C 1
ATOM 819 O O . MET A 1 108 ? -3.330 -2.159 2.396 1.00 86.06 108 MET A O 1
ATOM 823 N N . LEU A 1 109 ? -5.397 -3.011 2.520 1.00 84.62 109 LEU A N 1
ATOM 824 C CA . LEU A 1 109 ? -5.235 -3.926 1.386 1.00 84.62 109 LEU A CA 1
ATOM 825 C C . LEU A 1 109 ? -4.795 -3.176 0.121 1.00 84.62 109 LEU A C 1
ATOM 827 O O . LEU A 1 109 ? -3.834 -3.574 -0.537 1.00 84.62 109 LEU A O 1
ATOM 831 N N . ASN A 1 110 ? -5.434 -2.040 -0.171 1.00 80.06 110 ASN A N 1
ATOM 832 C CA . ASN A 1 110 ? -5.061 -1.187 -1.301 1.00 80.06 110 ASN A CA 1
ATOM 833 C C . ASN A 1 110 ? -3.618 -0.671 -1.211 1.00 80.06 110 ASN A C 1
ATOM 835 O O . ASN A 1 110 ? -2.934 -0.579 -2.231 1.00 80.06 110 ASN A O 1
ATOM 839 N N . ILE A 1 111 ? -3.142 -0.332 -0.011 1.00 82.38 111 ILE A N 1
ATOM 840 C CA . ILE A 1 111 ? -1.756 0.096 0.213 1.00 82.38 111 ILE A CA 1
ATOM 841 C C . ILE A 1 111 ? -0.791 -1.068 -0.029 1.00 82.38 111 ILE A C 1
ATOM 843 O O . ILE A 1 111 ? 0.197 -0.894 -0.744 1.00 82.38 111 ILE A O 1
ATOM 847 N N . LEU A 1 112 ? -1.091 -2.253 0.509 1.00 85.06 112 LEU A N 1
ATOM 848 C CA . LEU A 1 112 ? -0.233 -3.435 0.383 1.00 85.06 112 LEU A CA 1
ATOM 849 C C . LEU A 1 112 ? -0.081 -3.901 -1.070 1.00 85.06 112 LEU A C 1
ATOM 851 O O . LEU A 1 112 ? 1.015 -4.288 -1.463 1.00 85.06 112 LEU A O 1
ATOM 855 N N . VAL A 1 113 ? -1.140 -3.799 -1.878 1.00 82.19 113 VAL A N 1
ATOM 856 C CA . VAL A 1 113 ? -1.113 -4.141 -3.313 1.00 82.19 113 VAL A CA 1
ATOM 857 C C . VAL A 1 113 ? -0.335 -3.110 -4.141 1.00 82.19 113 VAL A C 1
ATOM 859 O O . VAL A 1 113 ? 0.290 -3.452 -5.144 1.00 82.19 113 VAL A O 1
ATOM 862 N N . LYS A 1 114 ? -0.362 -1.830 -3.753 1.00 76.19 114 LYS A N 1
ATOM 863 C CA . LYS A 1 114 ? 0.292 -0.749 -4.513 1.00 76.19 114 LYS A CA 1
ATOM 864 C C . LYS A 1 114 ? 1.765 -0.579 -4.173 1.00 76.19 114 LYS A C 1
ATOM 866 O O . LYS A 1 114 ? 2.546 -0.261 -5.066 1.00 76.19 114 LYS A O 1
ATOM 871 N N . PHE A 1 115 ? 2.141 -0.797 -2.916 1.00 79.81 115 PHE A N 1
ATOM 872 C CA . PHE A 1 115 ? 3.510 -0.608 -2.442 1.00 79.81 115 PHE A CA 1
ATOM 873 C C . PHE A 1 115 ? 4.588 -1.251 -3.330 1.00 79.81 115 PHE A C 1
ATOM 875 O O . PHE A 1 115 ? 5.533 -0.540 -3.653 1.00 79.81 115 PHE A O 1
ATOM 882 N N . PRO A 1 116 ? 4.474 -2.512 -3.799 1.00 80.88 116 PRO A N 1
ATOM 883 C CA . PRO A 1 116 ? 5.560 -3.198 -4.505 1.00 80.88 116 PRO A CA 1
ATOM 884 C C . PRO A 1 116 ? 5.950 -2.481 -5.798 1.00 80.88 116 PRO A C 1
ATOM 886 O O . PRO A 1 116 ? 7.118 -2.476 -6.172 1.00 80.88 116 PRO A O 1
ATOM 889 N N . LYS A 1 117 ? 4.989 -1.808 -6.443 1.00 78.44 117 LYS A N 1
ATOM 890 C CA . LYS A 1 117 ? 5.203 -1.054 -7.684 1.00 78.44 117 LYS A CA 1
ATOM 891 C C . LYS A 1 117 ? 6.206 0.087 -7.504 1.00 78.44 117 LYS A C 1
ATOM 893 O O . LYS A 1 117 ? 6.908 0.418 -8.455 1.00 78.44 117 LYS A O 1
ATOM 898 N N . LEU A 1 118 ? 6.299 0.668 -6.304 1.00 77.31 118 LEU A N 1
ATOM 899 C CA . LEU A 1 118 ? 7.157 1.826 -6.048 1.00 77.31 118 LEU A CA 1
ATOM 900 C C . LEU A 1 118 ? 8.641 1.440 -5.929 1.00 77.31 118 LEU A C 1
ATOM 902 O O . LEU A 1 118 ? 9.407 1.944 -6.751 1.00 77.31 118 LEU A O 1
ATOM 906 N N . PRO A 1 119 ? 9.086 0.529 -5.030 1.00 78.25 119 PRO A N 1
ATOM 907 C CA . PRO A 1 119 ? 10.479 0.080 -5.021 1.00 78.25 119 PRO A CA 1
ATOM 908 C C . PRO A 1 119 ? 10.904 -0.518 -6.362 1.00 78.25 119 PRO A C 1
ATOM 910 O O . PRO A 1 119 ? 12.009 -0.247 -6.817 1.00 78.25 119 PRO A O 1
ATOM 913 N N . ILE A 1 120 ? 10.002 -1.242 -7.037 1.00 79.19 120 ILE A N 1
ATOM 914 C CA . ILE A 1 120 ? 10.221 -1.761 -8.392 1.00 79.19 120 ILE A CA 1
ATOM 915 C C . ILE A 1 120 ? 10.554 -0.631 -9.378 1.00 79.19 120 ILE A C 1
ATOM 917 O O . ILE A 1 120 ? 11.559 -0.703 -10.078 1.00 79.19 120 ILE A O 1
ATOM 921 N N . SER A 1 121 ? 9.753 0.438 -9.413 1.00 72.38 121 SER A N 1
ATOM 922 C CA . SER A 1 121 ? 9.993 1.573 -10.318 1.00 72.38 121 SER A CA 1
ATOM 923 C C . SER A 1 121 ? 11.296 2.336 -10.040 1.00 72.38 121 SER A C 1
ATOM 925 O O . SER A 1 121 ? 11.773 3.058 -10.911 1.00 72.38 121 SER A O 1
ATOM 927 N N . MET A 1 122 ? 11.875 2.161 -8.848 1.00 73.50 122 MET A N 1
ATOM 928 C CA . MET A 1 122 ? 13.135 2.781 -8.429 1.00 73.50 122 MET A CA 1
ATOM 929 C C . MET A 1 122 ? 14.317 1.806 -8.394 1.00 73.50 122 MET A C 1
ATOM 931 O O . MET A 1 122 ? 15.360 2.164 -7.856 1.00 73.50 122 MET A O 1
ATOM 935 N N . ASP A 1 123 ? 14.156 0.586 -8.915 1.00 75.62 123 ASP A N 1
ATOM 936 C CA . ASP A 1 123 ? 15.185 -0.466 -8.898 1.00 75.62 123 ASP A CA 1
ATOM 937 C C . ASP A 1 123 ? 15.680 -0.851 -7.480 1.00 75.62 123 ASP A C 1
ATOM 939 O O . ASP A 1 123 ? 16.800 -1.313 -7.283 1.00 75.62 123 ASP A O 1
ATOM 943 N N . ARG A 1 124 ? 14.826 -0.684 -6.458 1.00 81.00 124 ARG A N 1
ATOM 944 C CA . ARG A 1 124 ? 15.080 -1.043 -5.043 1.00 81.00 124 ARG A CA 1
ATOM 945 C C . ARG A 1 124 ? 14.479 -2.405 -4.706 1.00 81.00 124 ARG A C 1
ATOM 947 O O . ARG A 1 124 ? 13.591 -2.540 -3.861 1.00 81.00 124 ARG A O 1
ATOM 954 N N . LEU A 1 125 ? 14.894 -3.429 -5.448 1.00 84.81 125 LEU A N 1
ATOM 955 C CA . LEU A 1 125 ? 14.319 -4.777 -5.344 1.00 84.81 125 LEU A CA 1
ATOM 956 C C . LEU A 1 125 ? 14.636 -5.475 -4.011 1.00 84.81 125 LEU A C 1
ATOM 958 O O . LEU A 1 125 ? 13.905 -6.372 -3.594 1.00 84.81 125 LEU A O 1
ATOM 962 N N . ASP A 1 126 ? 15.696 -5.060 -3.327 1.00 86.50 126 ASP A N 1
ATOM 963 C CA . ASP A 1 126 ? 16.133 -5.562 -2.023 1.00 86.50 126 ASP A CA 1
ATOM 964 C C . ASP A 1 126 ? 15.135 -5.267 -0.888 1.00 86.50 126 ASP A C 1
ATOM 966 O O . ASP A 1 126 ? 15.065 -6.007 0.097 1.00 86.50 126 ASP A O 1
ATOM 970 N N . GLU A 1 127 ? 14.285 -4.254 -1.058 1.00 84.50 127 GLU A N 1
ATOM 971 C CA . GLU A 1 127 ? 13.235 -3.892 -0.098 1.00 84.50 127 GLU A CA 1
ATOM 972 C C . GLU A 1 127 ? 11.975 -4.755 -0.212 1.00 84.50 127 GLU A C 1
ATOM 974 O O . GLU A 1 127 ? 11.155 -4.801 0.711 1.00 84.50 127 GLU A O 1
ATOM 979 N N . LEU A 1 128 ? 11.823 -5.494 -1.314 1.00 87.00 128 LEU A N 1
ATOM 980 C CA . LEU A 1 128 ? 10.625 -6.282 -1.596 1.00 87.00 128 LEU A CA 1
ATOM 981 C C . LEU A 1 128 ? 10.493 -7.532 -0.707 1.00 87.00 128 LEU A C 1
ATOM 983 O O . LEU A 1 128 ? 9.415 -7.725 -0.141 1.00 87.00 128 LEU A O 1
ATOM 987 N N . PRO A 1 129 ? 11.527 -8.376 -0.494 1.00 90.44 129 PRO A N 1
ATOM 988 C CA . PRO A 1 129 ? 11.413 -9.538 0.390 1.00 90.44 129 PRO A CA 1
ATOM 989 C C . PRO A 1 129 ? 11.044 -9.220 1.853 1.00 90.44 129 PRO A C 1
ATOM 991 O O . PRO A 1 129 ? 10.150 -9.889 2.392 1.00 90.44 129 PRO A O 1
ATOM 994 N N . PRO A 1 130 ? 11.683 -8.249 2.547 1.00 89.94 130 PRO A N 1
ATOM 995 C CA . PRO A 1 130 ? 11.290 -7.912 3.912 1.00 89.94 130 PRO A CA 1
ATOM 996 C C . PRO A 1 130 ? 9.874 -7.331 3.962 1.00 89.94 130 PRO A C 1
ATOM 998 O O . PRO A 1 130 ? 9.101 -7.735 4.835 1.00 89.94 130 PRO A O 1
ATOM 1001 N N . PHE A 1 131 ? 9.500 -6.488 2.994 1.00 88.00 131 PHE A N 1
ATOM 1002 C CA . PHE A 1 131 ? 8.144 -5.961 2.895 1.00 88.00 131 PHE A CA 1
ATOM 1003 C C . PHE A 1 131 ? 7.109 -7.072 2.684 1.00 88.00 131 PHE A C 1
ATOM 1005 O O . PHE A 1 131 ? 6.121 -7.130 3.410 1.00 88.00 131 PHE A O 1
ATOM 1012 N N . ARG A 1 132 ? 7.346 -8.012 1.761 1.00 91.12 132 ARG A N 1
ATOM 1013 C CA . ARG A 1 132 ? 6.437 -9.140 1.491 1.00 91.12 132 ARG A CA 1
ATOM 1014 C C . ARG A 1 132 ? 6.161 -9.949 2.758 1.00 91.12 132 ARG A C 1
ATOM 1016 O O . ARG A 1 132 ? 5.018 -10.307 3.037 1.00 91.12 132 ARG A O 1
ATOM 1023 N N . ARG A 1 133 ? 7.196 -10.201 3.571 1.00 91.81 133 ARG A N 1
ATOM 1024 C CA . ARG A 1 133 ? 7.045 -10.871 4.877 1.00 91.81 133 ARG A CA 1
ATOM 1025 C C . ARG A 1 133 ? 6.215 -10.045 5.857 1.00 91.81 133 ARG A C 1
ATOM 1027 O O . ARG A 1 133 ? 5.380 -10.612 6.558 1.00 91.81 133 ARG A O 1
ATOM 1034 N N . GLN A 1 134 ? 6.435 -8.734 5.924 1.00 90.69 134 GLN A N 1
ATOM 1035 C CA . GLN A 1 134 ? 5.642 -7.841 6.769 1.00 90.69 134 GLN A CA 1
ATOM 1036 C C . GLN A 1 134 ? 4.172 -7.824 6.333 1.00 90.69 134 GLN A C 1
ATOM 1038 O O . GLN A 1 134 ? 3.305 -8.118 7.148 1.00 90.69 134 GLN A O 1
ATOM 1043 N N . ALA A 1 135 ? 3.903 -7.593 5.048 1.00 88.62 135 ALA A N 1
ATOM 1044 C CA . ALA A 1 135 ? 2.565 -7.561 4.470 1.00 88.62 135 ALA A CA 1
ATOM 1045 C C . ALA A 1 135 ? 1.796 -8.866 4.730 1.00 88.62 135 ALA A C 1
ATOM 1047 O O . ALA A 1 135 ? 0.649 -8.834 5.172 1.00 88.62 135 ALA A O 1
ATOM 1048 N N . ARG A 1 136 ? 2.452 -10.022 4.557 1.00 91.62 136 ARG A N 1
ATOM 1049 C CA . ARG A 1 136 ? 1.857 -11.329 4.870 1.00 91.62 136 ARG A CA 1
ATOM 1050 C C . ARG A 1 136 ? 1.466 -11.462 6.342 1.00 91.62 136 ARG A C 1
ATOM 1052 O O . ARG A 1 136 ? 0.403 -11.997 6.640 1.00 91.62 136 ARG A O 1
ATOM 1059 N N . ARG A 1 137 ? 2.310 -10.986 7.267 1.00 91.75 137 ARG A N 1
ATOM 1060 C CA . ARG A 1 137 ? 1.992 -11.002 8.705 1.00 91.75 137 ARG A CA 1
ATOM 1061 C C . ARG A 1 137 ? 0.777 -10.132 9.016 1.00 91.75 137 ARG A C 1
ATOM 1063 O O . ARG A 1 137 ? -0.118 -10.622 9.688 1.00 91.75 137 ARG A O 1
ATOM 1070 N N . LEU A 1 138 ? 0.726 -8.913 8.475 1.00 89.19 138 LEU A N 1
ATOM 1071 C CA . LEU A 1 138 ? -0.375 -7.961 8.691 1.00 89.19 138 LEU A CA 1
ATOM 1072 C C . LEU A 1 138 ? -1.719 -8.481 8.199 1.00 89.19 138 LEU A C 1
ATOM 1074 O O . LEU A 1 138 ? -2.745 -8.295 8.850 1.00 89.19 138 LEU A O 1
ATOM 1078 N N . VAL A 1 139 ? -1.706 -9.129 7.036 1.00 89.56 139 VAL A N 1
ATOM 1079 C CA . VAL A 1 139 ? -2.911 -9.711 6.454 1.00 89.56 139 VAL A CA 1
ATOM 1080 C C . VAL A 1 139 ? -3.412 -10.882 7.296 1.00 89.56 139 VAL A C 1
ATOM 1082 O O . VAL A 1 139 ? -4.605 -10.964 7.572 1.00 89.56 139 VAL A O 1
ATOM 1085 N N . ARG A 1 140 ? -2.510 -11.746 7.772 1.00 89.44 140 ARG A N 1
ATOM 1086 C CA . ARG A 1 140 ? -2.862 -12.883 8.636 1.00 89.44 140 ARG A CA 1
ATOM 1087 C C . ARG A 1 140 ? -3.381 -12.479 10.009 1.00 89.44 140 ARG A C 1
ATOM 1089 O O . ARG A 1 140 ? -4.195 -13.201 10.572 1.00 89.44 140 ARG A O 1
ATOM 1096 N N . SER A 1 141 ? -2.882 -11.378 10.564 1.00 86.06 141 SER A N 1
ATOM 1097 C CA . SER A 1 141 ? -3.285 -10.899 11.888 1.00 86.06 141 SER A CA 1
ATOM 1098 C C . SER A 1 141 ? -4.623 -10.159 11.890 1.00 86.06 141 SER A C 1
ATOM 1100 O O . SER A 1 141 ? -5.139 -9.881 12.970 1.00 86.06 141 SER A O 1
ATOM 1102 N N . SER A 1 142 ? -5.205 -9.844 10.726 1.00 84.62 142 SER A N 1
ATOM 1103 C CA . SER A 1 142 ? -6.497 -9.154 10.646 1.00 84.62 142 SER A CA 1
ATOM 1104 C C . SER A 1 142 ? -7.676 -10.109 10.446 1.00 84.62 142 SER A C 1
ATOM 1106 O O . SER A 1 142 ? -7.637 -11.060 9.659 1.00 84.62 142 SER A O 1
ATOM 1108 N N . LYS A 1 143 ? -8.780 -9.773 11.126 1.00 80.00 143 LYS A N 1
ATOM 1109 C CA . LYS A 1 143 ? -10.078 -10.452 11.037 1.00 80.00 143 LYS A CA 1
ATOM 1110 C C . LYS A 1 143 ? -10.618 -10.485 9.603 1.00 80.00 143 LYS A C 1
ATOM 1112 O O . LYS A 1 143 ? -11.141 -11.518 9.203 1.00 80.00 143 LYS A O 1
ATOM 1117 N N . TRP A 1 144 ? -10.465 -9.415 8.819 1.00 83.06 144 TRP A N 1
ATOM 1118 C CA . TRP A 1 144 ? -11.019 -9.339 7.460 1.00 83.06 144 TRP A CA 1
ATOM 1119 C C . TRP A 1 144 ? -9.990 -9.540 6.359 1.00 83.06 144 TRP A C 1
ATOM 1121 O O . TRP A 1 144 ? -10.341 -10.024 5.289 1.00 83.06 144 TRP A O 1
ATOM 1131 N N . LEU A 1 145 ? -8.725 -9.189 6.587 1.00 86.88 145 LEU A N 1
ATOM 1132 C CA . LEU A 1 145 ? -7.719 -9.262 5.532 1.00 86.88 145 LEU A CA 1
ATOM 1133 C C . LEU A 1 145 ? -7.301 -10.689 5.209 1.00 86.88 145 LEU A C 1
ATOM 1135 O O . LEU A 1 145 ? -6.969 -10.947 4.054 1.00 86.88 145 LEU A O 1
ATOM 1139 N N . HIS A 1 146 ? -7.314 -11.605 6.181 1.00 87.88 146 HIS A N 1
ATOM 1140 C CA . HIS A 1 146 ? -6.767 -12.952 5.999 1.00 87.88 146 HIS A CA 1
ATOM 1141 C C . HIS A 1 146 ? -7.397 -13.707 4.813 1.00 87.88 146 HIS A C 1
ATOM 1143 O O . HIS A 1 146 ? -6.707 -14.484 4.154 1.00 87.88 146 HIS A O 1
ATOM 1149 N N . ILE A 1 147 ? -8.662 -13.422 4.474 1.00 88.62 147 ILE A N 1
ATOM 1150 C CA . ILE A 1 147 ? -9.354 -14.009 3.313 1.00 88.62 147 ILE A CA 1
ATOM 1151 C C . ILE A 1 147 ? -8.712 -13.611 1.971 1.00 88.62 147 ILE A C 1
ATOM 1153 O O . ILE A 1 147 ? -8.860 -14.322 0.982 1.00 88.62 147 ILE A O 1
ATOM 1157 N N . TYR A 1 148 ? -7.977 -12.497 1.937 1.00 88.44 148 TYR A N 1
ATOM 1158 C CA . TYR A 1 148 ? -7.271 -11.979 0.764 1.00 88.44 148 TYR A CA 1
ATOM 1159 C C . TYR A 1 148 ? -5.774 -12.323 0.757 1.00 88.44 148 TYR A C 1
ATOM 1161 O O . TYR A 1 148 ? -5.068 -11.856 -0.136 1.00 88.44 148 TYR A O 1
ATOM 1169 N N . GLU A 1 149 ? -5.260 -13.117 1.714 1.00 90.94 149 GLU A N 1
ATOM 1170 C CA . GLU A 1 149 ? -3.819 -13.420 1.812 1.00 90.94 149 GLU A CA 1
ATOM 1171 C C . GLU A 1 149 ? -3.254 -13.923 0.487 1.00 90.94 149 GLU A C 1
ATOM 1173 O O . GLU A 1 149 ? -2.291 -13.352 -0.024 1.00 90.94 149 GLU A O 1
ATOM 1178 N N . GLN A 1 150 ? -3.859 -14.978 -0.060 1.00 91.00 150 GLN A N 1
ATOM 1179 C CA . GLN A 1 150 ? -3.349 -15.638 -1.254 1.00 91.00 150 GLN A CA 1
ATOM 1180 C C . GLN A 1 150 ? -3.377 -14.692 -2.457 1.00 91.00 150 GLN A C 1
ATOM 1182 O O . GLN A 1 150 ? -2.338 -14.439 -3.054 1.00 91.00 150 GLN A O 1
ATOM 1187 N N . ALA A 1 151 ? -4.530 -14.071 -2.725 1.00 90.00 151 ALA A N 1
ATOM 1188 C CA . ALA A 1 151 ? -4.689 -13.132 -3.833 1.00 90.00 151 ALA A CA 1
ATOM 1189 C C . ALA A 1 151 ? -3.713 -11.944 -3.751 1.00 90.00 151 ALA A C 1
ATOM 1191 O O . ALA A 1 151 ? -3.201 -11.483 -4.771 1.00 90.00 151 ALA A O 1
ATOM 1192 N N . MET A 1 152 ? -3.426 -11.447 -2.543 1.00 88.62 152 MET A N 1
ATOM 1193 C CA . MET A 1 152 ? -2.475 -10.352 -2.356 1.00 88.62 152 MET A CA 1
ATOM 1194 C C . MET A 1 152 ? -1.027 -10.802 -2.587 1.00 88.62 152 MET A C 1
ATOM 1196 O O . MET A 1 152 ? -0.274 -10.088 -3.249 1.00 88.62 152 MET A O 1
ATOM 1200 N N . MET A 1 153 ? -0.637 -11.981 -2.085 1.00 92.56 153 MET A N 1
ATOM 1201 C CA . MET A 1 153 ? 0.696 -12.546 -2.337 1.00 92.56 153 MET A CA 1
ATOM 1202 C C . MET A 1 153 ? 0.912 -12.852 -3.823 1.00 92.56 153 MET A C 1
ATOM 1204 O O . MET A 1 153 ? 1.976 -12.532 -4.345 1.00 92.56 153 MET A O 1
ATOM 1208 N N . ASP A 1 154 ? -0.101 -13.381 -4.507 1.00 90.81 154 ASP A N 1
ATOM 1209 C CA . ASP A 1 154 ? -0.044 -13.648 -5.946 1.00 90.81 154 ASP A CA 1
ATOM 1210 C C . ASP A 1 154 ? 0.109 -12.337 -6.729 1.00 90.81 154 ASP A C 1
ATOM 1212 O O . ASP A 1 154 ? 1.035 -12.192 -7.522 1.00 90.81 154 ASP A O 1
ATOM 1216 N N . SER A 1 155 ? -0.698 -11.314 -6.416 1.00 87.44 155 SER A N 1
ATOM 1217 C CA . SER A 1 155 ? -0.568 -9.991 -7.041 1.00 87.44 155 SER A CA 1
ATOM 1218 C C . SER A 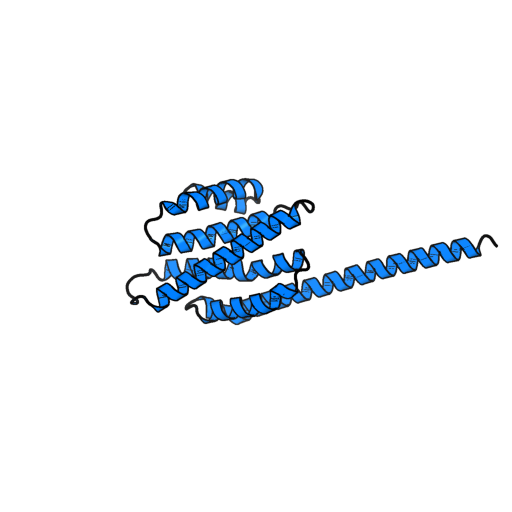1 155 ? 0.809 -9.355 -6.815 1.00 87.44 155 SER A C 1
ATOM 1220 O O . SER A 1 155 ? 1.297 -8.622 -7.685 1.00 87.44 155 SER A O 1
ATOM 1222 N N . PHE A 1 156 ? 1.426 -9.587 -5.654 1.00 89.12 156 PHE A N 1
ATOM 1223 C CA . PHE A 1 156 ? 2.777 -9.124 -5.355 1.00 89.12 156 PHE A CA 1
ATOM 1224 C C . PHE A 1 156 ? 3.801 -9.809 -6.266 1.00 89.12 156 PHE A C 1
ATOM 1226 O O . PHE A 1 156 ? 4.602 -9.135 -6.921 1.00 89.12 156 PHE A O 1
ATOM 1233 N N . ASP A 1 157 ? 3.760 -11.141 -6.305 1.00 89.50 157 ASP A N 1
ATOM 1234 C CA . ASP A 1 157 ? 4.715 -11.965 -7.042 1.00 89.50 157 ASP A CA 1
ATOM 1235 C C . ASP A 1 157 ? 4.574 -11.741 -8.560 1.00 89.50 157 ASP A C 1
ATOM 1237 O O . ASP A 1 157 ? 5.584 -11.575 -9.250 1.00 89.50 157 ASP A O 1
ATOM 1241 N N . ASP A 1 158 ? 3.346 -11.590 -9.063 1.00 89.19 158 ASP A N 1
ATOM 1242 C CA . ASP A 1 158 ? 3.049 -11.238 -10.456 1.00 89.19 158 ASP A CA 1
ATOM 1243 C C . ASP A 1 158 ? 3.623 -9.871 -10.842 1.00 89.19 158 ASP A C 1
ATOM 1245 O O . ASP A 1 158 ? 4.230 -9.716 -11.904 1.00 89.19 158 ASP A O 1
ATOM 1249 N N . THR A 1 159 ? 3.479 -8.868 -9.969 1.00 84.75 159 THR A N 1
ATOM 1250 C CA . THR A 1 159 ? 4.022 -7.522 -10.219 1.00 84.75 159 THR A CA 1
ATOM 1251 C C . THR A 1 159 ? 5.546 -7.569 -10.356 1.00 84.75 159 THR A C 1
ATOM 1253 O O . THR A 1 159 ? 6.112 -6.962 -11.270 1.00 84.75 159 THR A O 1
ATOM 1256 N N . LEU A 1 160 ? 6.217 -8.318 -9.476 1.00 86.56 160 LEU A N 1
ATOM 1257 C CA . LEU A 1 160 ? 7.665 -8.501 -9.533 1.00 86.56 160 LEU A CA 1
ATOM 1258 C C . LEU A 1 160 ? 8.090 -9.281 -10.786 1.00 86.56 160 LEU A C 1
ATOM 1260 O O . LEU A 1 160 ? 9.038 -8.887 -11.469 1.00 86.56 160 LEU A O 1
ATOM 1264 N N . ALA A 1 161 ? 7.381 -10.360 -11.121 1.00 88.19 161 ALA A N 1
ATOM 1265 C CA . ALA A 1 161 ? 7.664 -11.167 -12.301 1.00 88.19 161 ALA A CA 1
ATOM 1266 C C . ALA A 1 161 ? 7.540 -10.345 -13.594 1.00 88.19 161 ALA A C 1
ATOM 1268 O O . ALA A 1 161 ? 8.449 -10.374 -14.431 1.00 88.19 161 ALA A O 1
ATOM 1269 N N . LEU A 1 162 ? 6.465 -9.559 -13.730 1.00 85.69 162 LEU A N 1
ATOM 1270 C CA . LEU A 1 162 ? 6.252 -8.666 -14.870 1.00 85.69 162 LEU A CA 1
ATOM 1271 C C . LEU A 1 162 ? 7.396 -7.661 -15.018 1.00 85.69 162 LEU A C 1
ATOM 1273 O O . LEU A 1 162 ? 7.921 -7.494 -16.121 1.00 85.69 162 LEU A O 1
ATOM 1277 N N . PHE A 1 163 ? 7.839 -7.041 -13.921 1.00 82.88 163 PHE A N 1
ATOM 1278 C CA . PHE A 1 163 ? 8.977 -6.125 -13.961 1.00 82.88 163 PHE A CA 1
ATOM 1279 C C . PHE A 1 163 ? 10.257 -6.805 -14.456 1.00 82.88 163 PHE A C 1
ATOM 1281 O O . PHE A 1 163 ? 10.876 -6.327 -15.408 1.00 82.88 163 PHE A O 1
ATOM 1288 N N . ILE A 1 164 ? 10.615 -7.957 -13.879 1.00 83.44 164 ILE A N 1
ATOM 1289 C CA . ILE A 1 164 ? 11.811 -8.717 -14.275 1.00 83.44 164 ILE A CA 1
ATOM 1290 C C . ILE A 1 164 ? 11.742 -9.097 -15.762 1.00 83.44 164 ILE A C 1
ATOM 1292 O O . ILE A 1 164 ? 12.744 -9.036 -16.482 1.00 83.44 164 ILE A O 1
ATOM 1296 N N . MET A 1 165 ? 10.564 -9.486 -16.259 1.00 81.50 165 MET A N 1
ATOM 1297 C CA . MET A 1 165 ? 10.364 -9.800 -17.675 1.00 81.50 165 MET A CA 1
ATOM 1298 C C . MET A 1 165 ? 10.573 -8.578 -18.576 1.00 81.50 165 MET A C 1
ATOM 1300 O O . MET A 1 165 ? 11.270 -8.690 -19.592 1.00 81.50 165 MET A O 1
ATOM 1304 N N . HIS A 1 166 ? 10.013 -7.423 -18.206 1.00 80.38 166 HIS A N 1
ATOM 1305 C CA . HIS A 1 166 ? 10.185 -6.167 -18.937 1.00 80.38 166 HIS A CA 1
ATOM 1306 C C . HIS A 1 166 ? 11.647 -5.718 -18.969 1.00 80.38 166 HIS A C 1
ATOM 1308 O O . HIS A 1 166 ? 12.175 -5.419 -20.041 1.00 80.38 166 HIS A O 1
ATOM 1314 N N . GLU A 1 167 ? 12.334 -5.753 -17.831 1.00 74.88 167 GLU A N 1
ATOM 1315 C CA . GLU A 1 167 ? 13.737 -5.360 -17.718 1.00 74.88 167 GLU A CA 1
ATOM 1316 C C . GLU A 1 167 ? 14.652 -6.266 -18.566 1.00 74.88 167 GLU A C 1
ATOM 1318 O O . GLU A 1 167 ? 15.502 -5.794 -19.329 1.00 74.88 167 GLU A O 1
ATOM 1323 N N . ARG A 1 168 ? 14.428 -7.588 -18.524 1.00 73.56 168 ARG A N 1
ATOM 1324 C CA . ARG A 1 168 ? 15.148 -8.558 -19.367 1.00 73.56 168 ARG A CA 1
ATOM 1325 C C . ARG A 1 168 ? 14.900 -8.343 -20.856 1.00 73.56 168 ARG A C 1
ATOM 1327 O O . ARG A 1 168 ? 15.783 -8.649 -21.660 1.00 73.56 168 ARG A O 1
ATOM 1334 N N . ARG A 1 169 ? 13.699 -7.910 -21.253 1.00 75.38 169 ARG A N 1
ATOM 1335 C CA . ARG A 1 169 ? 13.387 -7.588 -22.654 1.00 75.38 169 ARG A CA 1
ATOM 1336 C C . ARG A 1 169 ? 14.118 -6.311 -23.077 1.00 75.38 169 ARG A C 1
ATOM 1338 O O . ARG A 1 169 ? 14.838 -6.347 -24.071 1.00 75.38 169 ARG A O 1
ATOM 1345 N N . TYR A 1 170 ? 14.055 -5.259 -22.264 1.00 73.31 170 TYR A N 1
ATOM 1346 C CA . TYR A 1 170 ? 14.756 -3.997 -22.512 1.00 73.31 170 TYR A CA 1
ATOM 1347 C C . TYR A 1 170 ? 16.277 -4.180 -22.653 1.00 73.31 170 TYR A C 1
ATOM 1349 O O . TYR A 1 170 ? 16.884 -3.704 -23.614 1.00 73.31 170 TYR A O 1
ATOM 1357 N N . LYS A 1 171 ? 16.909 -4.938 -21.744 1.00 69.00 171 LYS A N 1
ATOM 1358 C CA . LYS A 1 171 ? 18.351 -5.246 -21.810 1.00 69.00 171 LYS A CA 1
ATOM 1359 C C . LYS A 1 171 ? 18.725 -6.025 -23.077 1.00 69.00 171 LYS A C 1
ATOM 1361 O O . LYS A 1 171 ? 19.756 -5.736 -23.683 1.00 69.00 171 LYS A O 1
ATOM 1366 N N . ARG A 1 172 ? 17.883 -6.973 -23.511 1.00 70.62 172 ARG A N 1
ATOM 1367 C CA . ARG A 1 172 ? 18.079 -7.714 -24.770 1.00 70.62 172 ARG A CA 1
ATOM 1368 C C . ARG A 1 172 ? 17.992 -6.800 -25.990 1.00 70.62 172 ARG A C 1
ATOM 1370 O O . ARG A 1 172 ? 18.853 -6.880 -26.859 1.00 70.62 172 ARG A O 1
ATOM 1377 N N . GLU A 1 173 ? 17.007 -5.911 -26.040 1.00 73.38 173 GLU A N 1
ATOM 1378 C CA . GLU A 1 173 ? 16.828 -4.960 -27.144 1.00 73.38 173 GLU A CA 1
ATOM 1379 C C . GLU A 1 173 ? 17.985 -3.954 -27.234 1.00 73.38 173 GLU A C 1
ATOM 1381 O O . GLU A 1 173 ? 18.512 -3.718 -28.322 1.00 73.38 173 GLU A O 1
ATOM 1386 N N . ARG A 1 174 ? 18.466 -3.436 -26.094 1.00 65.31 174 ARG A N 1
ATOM 1387 C CA . ARG A 1 174 ? 19.673 -2.593 -26.042 1.00 65.31 174 ARG A CA 1
ATOM 1388 C C . ARG A 1 174 ? 20.933 -3.345 -26.468 1.00 65.31 174 ARG A C 1
ATOM 1390 O O . ARG A 1 174 ? 21.711 -2.813 -27.255 1.00 65.31 174 ARG A O 1
ATOM 1397 N N . GLY A 1 175 ? 21.131 -4.573 -25.990 1.00 61.78 175 GLY A N 1
ATOM 1398 C CA . GLY A 1 175 ? 22.264 -5.411 -26.396 1.00 61.78 175 GLY A CA 1
ATOM 1399 C C . GLY A 1 175 ? 22.264 -5.692 -27.902 1.00 61.78 175 GLY A C 1
ATOM 1400 O O . GLY A 1 175 ? 23.288 -5.537 -28.563 1.00 61.78 175 GLY A O 1
ATOM 1401 N N . LEU A 1 176 ? 21.097 -6.006 -28.472 1.00 60.53 176 LEU A N 1
ATOM 1402 C CA . LEU A 1 176 ? 20.918 -6.188 -29.916 1.00 60.53 176 LEU A CA 1
ATOM 1403 C C . LEU A 1 176 ? 21.186 -4.900 -30.708 1.00 60.53 176 LEU A C 1
ATOM 1405 O O . LEU A 1 176 ? 21.761 -4.966 -31.795 1.00 60.53 176 LEU A O 1
ATOM 1409 N N . ALA A 1 177 ? 20.808 -3.733 -30.179 1.00 58.38 177 ALA A N 1
ATOM 1410 C CA . ALA A 1 177 ? 21.106 -2.444 -30.801 1.00 58.38 177 ALA A CA 1
ATOM 1411 C C . ALA A 1 177 ? 22.616 -2.144 -30.821 1.00 58.38 177 ALA A C 1
ATOM 1413 O O . ALA A 1 177 ? 23.137 -1.715 -31.850 1.00 58.38 177 ALA A O 1
ATOM 1414 N N . VAL A 1 178 ? 23.334 -2.437 -29.731 1.00 57.22 178 VAL A N 1
ATOM 1415 C CA . VAL A 1 178 ? 24.799 -2.288 -29.655 1.00 57.22 178 VAL A CA 1
ATOM 1416 C C . VAL A 1 178 ? 25.504 -3.230 -30.635 1.00 57.22 178 VAL A C 1
ATOM 1418 O O . VAL A 1 178 ? 26.398 -2.797 -31.358 1.00 57.22 178 VAL A O 1
ATOM 1421 N N . VAL A 1 179 ? 25.066 -4.490 -30.733 1.00 56.78 179 VAL A N 1
ATOM 1422 C CA . VAL A 1 179 ? 25.618 -5.461 -31.696 1.00 56.78 179 VAL A CA 1
ATOM 1423 C C . VAL A 1 179 ? 25.359 -5.027 -33.143 1.00 56.78 179 VAL A C 1
ATOM 1425 O O . VAL A 1 179 ? 26.262 -5.096 -33.975 1.00 56.78 179 VAL A O 1
ATOM 1428 N N . LYS A 1 180 ? 24.160 -4.517 -33.458 1.00 56.34 180 LYS A N 1
ATOM 1429 C CA . LYS A 1 180 ? 23.859 -3.971 -34.793 1.00 56.34 180 LYS A CA 1
ATOM 1430 C C . LYS A 1 180 ? 24.735 -2.767 -35.134 1.00 56.34 180 LYS A C 1
ATOM 1432 O O . LYS A 1 180 ? 25.267 -2.714 -36.237 1.00 56.34 180 LYS A O 1
ATOM 1437 N N . LEU A 1 181 ? 24.921 -1.833 -34.202 1.00 57.84 181 LEU A N 1
ATOM 1438 C CA . LEU A 1 181 ? 25.794 -0.670 -34.397 1.00 57.84 181 LEU A CA 1
ATOM 1439 C C . LEU A 1 181 ? 27.255 -1.084 -34.609 1.00 57.84 181 LEU A C 1
ATOM 1441 O O . LEU A 1 181 ? 27.915 -0.562 -35.506 1.00 57.84 181 LEU A O 1
ATOM 1445 N N . TRP A 1 182 ? 27.746 -2.063 -33.847 1.00 55.09 182 TRP A N 1
ATOM 1446 C CA . TRP A 1 182 ? 29.103 -2.583 -34.005 1.00 55.09 182 TRP A CA 1
ATOM 1447 C C . TRP A 1 182 ? 29.306 -3.283 -35.356 1.00 55.09 182 TRP A C 1
ATOM 1449 O O . TRP A 1 182 ? 30.307 -3.033 -36.031 1.00 55.09 182 TRP A O 1
ATOM 1459 N N . ASN A 1 183 ? 28.326 -4.072 -35.806 1.00 58.75 183 ASN A N 1
ATOM 1460 C CA . ASN A 1 183 ? 28.345 -4.724 -37.119 1.00 58.75 183 ASN A CA 1
ATOM 1461 C C . ASN A 1 183 ? 28.261 -3.713 -38.277 1.00 58.75 183 ASN A C 1
ATOM 1463 O O . ASN A 1 183 ? 28.958 -3.860 -39.277 1.00 58.75 183 ASN A O 1
ATOM 1467 N N . CYS A 1 184 ? 27.473 -2.642 -38.140 1.00 57.88 184 CYS A N 1
ATOM 1468 C CA . CYS A 1 184 ? 27.428 -1.563 -39.132 1.00 57.88 184 CYS A CA 1
ATOM 1469 C C . CYS A 1 184 ? 28.758 -0.794 -39.214 1.00 57.88 184 CYS A C 1
ATOM 1471 O O . CYS A 1 184 ? 29.239 -0.521 -40.313 1.00 57.88 184 CYS A O 1
ATOM 1473 N N . CYS A 1 185 ? 29.386 -0.484 -38.075 1.00 57.78 185 CYS A N 1
ATOM 1474 C CA . CYS A 1 185 ? 30.681 0.204 -38.039 1.00 57.78 185 CYS A CA 1
ATOM 1475 C C . CYS A 1 185 ? 31.832 -0.654 -38.589 1.00 57.78 185 CYS A C 1
ATOM 1477 O O . CYS A 1 185 ? 32.733 -0.130 -39.244 1.00 57.78 185 CYS A O 1
ATOM 1479 N N . SER A 1 186 ? 31.815 -1.966 -38.349 1.00 58.50 186 SER A N 1
ATOM 1480 C CA . SER A 1 186 ? 32.828 -2.893 -38.873 1.00 58.50 186 SER A CA 1
ATOM 1481 C C . SER A 1 186 ? 32.665 -3.149 -40.377 1.00 58.50 186 SER A C 1
ATOM 1483 O O . SER A 1 186 ? 33.661 -3.128 -41.099 1.00 58.50 186 SER A O 1
ATOM 1485 N N . LEU A 1 187 ? 31.431 -3.261 -40.882 1.00 58.06 187 LEU A N 1
ATOM 1486 C CA . LEU A 1 187 ? 31.152 -3.330 -42.325 1.00 58.06 187 LEU A CA 1
ATOM 1487 C C . LEU A 1 187 ? 31.516 -2.033 -43.067 1.00 58.06 187 LEU A C 1
ATOM 1489 O O . LEU A 1 187 ? 32.004 -2.091 -44.194 1.00 58.06 187 LEU A O 1
ATOM 1493 N N . ALA A 1 188 ? 31.323 -0.866 -42.445 1.00 58.78 188 ALA A N 1
ATOM 1494 C CA . ALA A 1 188 ? 31.736 0.416 -43.018 1.00 58.78 188 ALA A CA 1
ATOM 1495 C C . ALA A 1 188 ? 33.268 0.555 -43.107 1.00 58.78 188 ALA A C 1
ATOM 1497 O O . ALA A 1 188 ? 33.778 1.113 -44.074 1.00 58.78 188 ALA A O 1
ATOM 1498 N N . LYS A 1 189 ? 34.011 0.003 -42.137 1.00 57.69 189 LYS A N 1
ATOM 1499 C CA . LYS A 1 189 ? 35.483 -0.030 -42.165 1.00 57.69 189 LYS A CA 1
ATOM 1500 C C . LYS A 1 189 ? 36.040 -0.960 -43.245 1.00 57.69 189 LYS A C 1
ATOM 1502 O O . LYS A 1 189 ? 37.032 -0.608 -43.867 1.00 57.69 189 LYS A O 1
ATOM 1507 N N . ALA A 1 190 ? 35.391 -2.098 -43.494 1.00 57.34 190 ALA A N 1
ATOM 1508 C CA . ALA A 1 190 ? 35.827 -3.079 -44.493 1.00 57.34 190 ALA A CA 1
ATOM 1509 C C . ALA A 1 190 ? 35.563 -2.661 -45.955 1.00 57.34 190 ALA A C 1
ATOM 1511 O O . ALA A 1 190 ? 36.115 -3.262 -46.867 1.00 57.34 190 ALA A O 1
ATOM 1512 N N . ARG A 1 191 ? 34.714 -1.652 -46.199 1.00 54.06 191 ARG A N 1
ATOM 1513 C CA . ARG A 1 191 ? 34.446 -1.106 -47.546 1.00 54.06 191 ARG A CA 1
ATOM 1514 C C . ARG A 1 191 ? 35.394 0.023 -47.970 1.00 54.06 191 ARG A C 1
ATOM 1516 O O . ARG A 1 191 ? 35.342 0.425 -49.125 1.00 54.06 191 ARG A O 1
ATOM 1523 N N . ASN A 1 192 ? 36.223 0.528 -47.056 1.00 53.12 192 ASN A N 1
ATOM 1524 C CA . ASN A 1 192 ? 37.165 1.632 -47.293 1.00 53.12 192 ASN A CA 1
ATOM 1525 C C . ASN A 1 192 ? 38.638 1.169 -47.368 1.00 53.12 192 ASN A C 1
ATOM 1527 O O . ASN A 1 192 ? 39.544 1.990 -47.234 1.00 53.12 192 ASN A O 1
ATOM 1531 N N . THR A 1 193 ? 38.868 -0.130 -47.559 1.00 46.66 193 THR A N 1
ATOM 1532 C CA . THR A 1 193 ? 40.169 -0.777 -47.811 1.00 46.66 193 THR A CA 1
ATOM 1533 C C . THR A 1 193 ? 40.079 -1.566 -49.099 1.00 46.66 193 THR A C 1
ATOM 1535 O O . THR A 1 193 ? 41.029 -1.485 -49.901 1.00 46.66 193 THR A O 1
#

Radius of gyration: 22.1 Å; chains: 1; bounding box: 58×35×73 Å

Secondary structure (DSSP, 8-state):
-HHHHHHHHHHHTT-HHHHHHHHHHHHHGGGG---HHHHHHHHHHHHHHHHHHHHHS--TTTHHHHHHHHHHHHHHHHHHHHHHHHHHHHS-TTS--HHHHHHHHHHHHHHHHHTTHHHHHTT-GGGHHHHHHHHHHHHHHSTTGGGGHHHHHHHHHHHHHHHHHHHHHHHHHHHHHHHHHHHHHHHHHHT--

Sequence (193 aa):
MQATMYGMSCEIVNECASALSYNASALKHLQGVKSPNLCCALTILILGRLGTCYHNTYDWSLLLLITSGAIEMLLRAIREYEKYQGQISLSHPATMDDSALEGIDKAMLNILVKFPKLPISMDRLDELPPFRRQARRLVRSSKWLHIYEQAMMDSFDDTLALFIMHERRYKRERGLAVVKLWNCCSLAKARNT

Organism: Phytophthora infestans (NCBI:txid4787)

pLDDT: mean 72.89, std 11.87, range [46.66, 92.56]